Protein AF-A0A919SZE1-F1 (afdb_monomer_lite)

Foldseek 3Di:
DDDQPLPLPLCLLCLPPPPVSNVVSLVVQLVLVVQLVVLVVVQVVCCVPPNHDPVSVVSSLNSCSSHLNNLLVQLLPDPDLVSVLSSLVSLLSLLSSCLPPVVSCVVSDPDDSLVSVQSSLVCCLVSPDDPVCLVSLLVSLLSLLADDHDRPSQSSLSCCCRHPHPLVSLVPGPPLSSVLSVVSNVCVPDDGDPCSSVVVVVVD

Sequence (204 aa):
MRALPDDQPWVFDLVSPDQARRAAALARHDALLAEAMRSRQRANDIWARQGWNRAAQNTVRRRLDLTLDGLISAFCRAEDPAVRAHYAPYAVLYLRWEERFLPELRKSWICSPWTTKEVVLRDFTRGGVPAEQEPDLAELIMAALRRPYRCKDWLYAGLLRHVAPPPERIAELDEERAGFVRHVLDHPELTITRFTYPRWLAGR

Radius of gyration: 18.95 Å; chains: 1; bounding box: 42×36×55 Å

Secondary structure (DSSP, 8-state):
-PPPPS--GGGGGGG-SSHHHHHHHHHHHHHHHHHHHHHHHHHHHHHHHH---HHHHHHHHHHHTTSHHHHHHHHHH--SHHHHHHHHHHHHHHHHHHHH-HHHHHHS-SS-HHHHHHHHHHHHHHH---GGGHHHHHHHHHHHHHSSP-TTGGGHHHHTTTSPPPHHHHTTS-HHHHHHHHHHHH-TT----TTHHHHHHHT-

Organism: NCBI:txid47988

Structure (mmCIF, N/CA/C/O backbone):
data_AF-A0A919SZE1-F1
#
_entry.id   AF-A0A919SZE1-F1
#
loop_
_atom_site.group_PDB
_atom_site.id
_atom_site.type_symbol
_atom_site.label_atom_id
_atom_site.label_alt_id
_atom_site.label_comp_id
_atom_site.label_asym_id
_atom_site.label_entity_id
_atom_site.label_seq_id
_atom_site.pdbx_PDB_ins_code
_atom_site.Cartn_x
_atom_site.Cartn_y
_atom_site.Cartn_z
_atom_site.occupancy
_atom_site.B_iso_or_equiv
_atom_site.auth_seq_id
_atom_site.auth_comp_id
_atom_site.auth_asym_id
_atom_site.auth_atom_id
_atom_site.pdbx_PDB_model_num
ATOM 1 N N . MET A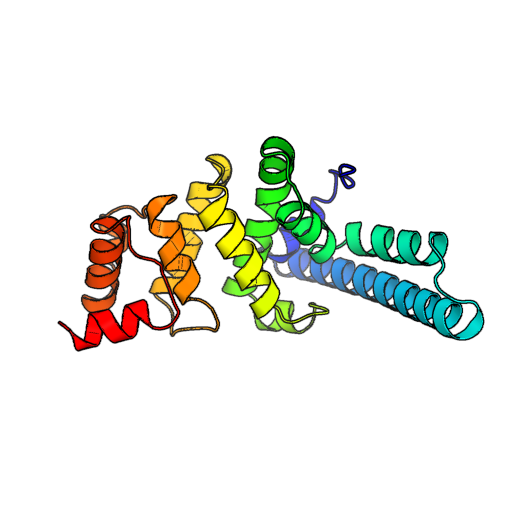 1 1 ? -5.087 -3.696 -19.755 1.00 48.81 1 MET A N 1
ATOM 2 C CA . MET A 1 1 ? -3.784 -3.699 -19.047 1.00 48.81 1 MET A CA 1
ATOM 3 C C . MET A 1 1 ? -3.206 -5.108 -19.144 1.00 48.81 1 MET A C 1
ATOM 5 O O . MET A 1 1 ? -3.985 -6.043 -19.044 1.00 48.81 1 MET A O 1
ATOM 9 N N . ARG A 1 2 ? -1.908 -5.291 -19.427 1.00 51.12 2 ARG A N 1
ATOM 10 C CA . ARG A 1 2 ? -1.299 -6.637 -19.446 1.00 51.12 2 ARG A CA 1
ATOM 11 C C . ARG A 1 2 ? -1.090 -7.083 -17.996 1.00 51.12 2 ARG A C 1
ATOM 13 O O . ARG A 1 2 ? -0.565 -6.279 -17.231 1.00 51.12 2 ARG A O 1
ATOM 20 N N . ALA A 1 3 ? -1.476 -8.308 -17.640 1.00 57.81 3 ALA A N 1
ATOM 21 C CA . ALA A 1 3 ? -1.081 -8.898 -16.364 1.00 57.81 3 ALA A CA 1
ATOM 22 C C . ALA A 1 3 ? 0.458 -8.923 -16.292 1.00 57.81 3 ALA A C 1
ATOM 24 O O . ALA A 1 3 ? 1.132 -9.416 -17.204 1.00 57.81 3 ALA A O 1
ATOM 25 N N . LEU A 1 4 ? 1.003 -8.265 -15.274 1.00 64.25 4 LEU A N 1
ATOM 26 C CA . LEU A 1 4 ? 2.407 -8.335 -14.890 1.00 64.25 4 LEU A CA 1
ATOM 27 C C . LEU A 1 4 ? 2.757 -9.776 -14.474 1.00 64.25 4 LEU A C 1
ATOM 29 O O . LEU A 1 4 ? 1.848 -10.562 -14.239 1.00 64.25 4 LEU A O 1
ATOM 33 N N . PRO A 1 5 ? 4.044 -10.157 -14.421 1.00 59.09 5 PRO A N 1
ATOM 34 C CA . PRO A 1 5 ? 4.429 -11.496 -13.983 1.00 59.09 5 PRO A CA 1
ATOM 35 C C . PRO A 1 5 ? 3.876 -11.776 -12.576 1.00 59.09 5 PRO A C 1
ATOM 37 O O . PRO A 1 5 ? 4.234 -11.076 -11.625 1.00 59.09 5 PRO A O 1
ATOM 40 N N . ASP A 1 6 ? 2.997 -12.776 -12.476 1.00 55.00 6 ASP A N 1
ATOM 41 C CA . ASP A 1 6 ? 2.244 -13.164 -11.270 1.00 55.00 6 ASP A CA 1
ATOM 42 C C . ASP A 1 6 ? 3.065 -14.009 -10.277 1.00 55.00 6 ASP A C 1
ATOM 44 O O . ASP A 1 6 ? 2.528 -14.674 -9.397 1.00 55.00 6 ASP A O 1
ATOM 48 N N . ASP A 1 7 ? 4.390 -13.980 -10.384 1.00 65.62 7 ASP A N 1
ATOM 49 C CA . ASP A 1 7 ? 5.312 -14.838 -9.644 1.00 65.62 7 AS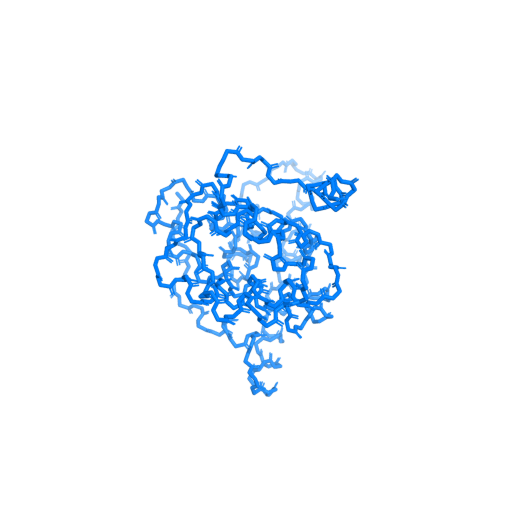P A CA 1
ATOM 50 C C . ASP A 1 7 ? 6.424 -14.033 -8.959 1.00 65.62 7 ASP A C 1
ATOM 52 O O . ASP A 1 7 ? 7.605 -14.386 -8.973 1.00 65.62 7 ASP A O 1
ATOM 56 N N . GLN A 1 8 ? 6.043 -12.947 -8.282 1.00 80.94 8 GLN A N 1
ATOM 57 C CA . GLN A 1 8 ? 6.965 -12.149 -7.469 1.00 80.94 8 GLN A CA 1
ATOM 58 C C . GLN A 1 8 ? 6.736 -12.333 -5.953 1.00 80.94 8 GLN A C 1
ATOM 60 O O . GLN A 1 8 ? 6.581 -11.340 -5.239 1.00 80.94 8 GLN A O 1
ATOM 65 N N . PRO A 1 9 ? 6.737 -13.575 -5.410 1.00 87.88 9 PRO A N 1
ATOM 66 C CA . PRO A 1 9 ? 6.454 -13.817 -3.993 1.00 87.88 9 PRO A CA 1
ATOM 67 C C . PRO A 1 9 ? 7.500 -13.173 -3.076 1.00 87.88 9 PRO A C 1
ATOM 69 O O . PRO A 1 9 ? 7.192 -12.798 -1.951 1.00 87.88 9 PRO A O 1
ATOM 72 N N . TRP A 1 10 ? 8.720 -12.967 -3.584 1.00 93.25 10 TRP A N 1
ATOM 73 C CA . TRP A 1 10 ? 9.802 -12.295 -2.867 1.00 93.25 10 TRP A CA 1
ATOM 74 C C . TRP A 1 10 ? 9.423 -10.883 -2.395 1.00 93.25 10 TRP A C 1
ATOM 76 O O . TRP A 1 10 ? 9.983 -10.406 -1.415 1.00 93.25 10 TRP A O 1
ATOM 86 N N . VAL A 1 11 ? 8.490 -10.197 -3.070 1.00 95.06 11 VAL A N 1
ATOM 87 C CA . VAL A 1 11 ? 8.102 -8.823 -2.711 1.00 95.06 11 VAL A CA 1
ATOM 88 C C . VAL A 1 11 ? 7.430 -8.809 -1.338 1.00 95.06 11 VAL A C 1
ATOM 90 O O . VAL A 1 11 ? 7.653 -7.886 -0.562 1.00 95.06 11 VAL A O 1
ATOM 93 N N . PHE A 1 12 ? 6.678 -9.857 -0.984 1.00 95.31 12 PHE A N 1
ATOM 94 C CA . PHE A 1 12 ? 6.035 -9.967 0.329 1.00 95.31 12 PHE A CA 1
ATOM 95 C C . PHE A 1 12 ? 7.042 -10.071 1.481 1.00 95.31 12 PHE A C 1
ATOM 97 O O . PHE A 1 12 ? 6.730 -9.678 2.605 1.00 95.31 12 PHE A O 1
ATOM 104 N N . ASP A 1 13 ? 8.279 -10.489 1.204 1.00 97.38 13 ASP A N 1
ATOM 105 C CA . ASP A 1 13 ? 9.334 -10.534 2.214 1.00 97.38 13 ASP A CA 1
ATOM 106 C C . ASP A 1 13 ? 9.820 -9.132 2.625 1.00 97.38 13 ASP A C 1
ATOM 108 O O . ASP A 1 13 ? 10.447 -9.002 3.674 1.00 97.38 13 ASP A O 1
ATOM 112 N N . LEU A 1 14 ? 9.458 -8.061 1.898 1.00 97.06 14 LEU A N 1
ATOM 113 C CA . LEU A 1 14 ? 9.743 -6.666 2.287 1.00 97.06 14 LEU A CA 1
ATOM 114 C C . LEU A 1 14 ? 9.138 -6.277 3.645 1.00 97.06 14 LEU A C 1
ATOM 116 O O . LEU A 1 14 ? 9.622 -5.351 4.291 1.00 97.06 14 LEU A O 1
ATOM 120 N N . VAL A 1 15 ? 8.101 -6.985 4.097 1.00 97.44 15 VAL A N 1
ATOM 121 C CA . VAL A 1 15 ? 7.489 -6.783 5.423 1.00 97.44 15 VAL A CA 1
ATOM 122 C C . VAL A 1 15 ? 7.678 -7.979 6.352 1.00 97.44 15 VAL A C 1
ATOM 124 O O . VAL A 1 15 ? 7.029 -8.055 7.399 1.00 97.44 15 VAL A O 1
ATOM 127 N N . SER A 1 16 ? 8.564 -8.910 5.984 1.00 97.00 16 SER A N 1
ATOM 128 C CA . SER A 1 16 ? 8.876 -10.084 6.793 1.00 97.00 16 SER A CA 1
ATOM 129 C C . SER A 1 16 ? 9.397 -9.665 8.177 1.00 97.00 16 SER A C 1
ATOM 131 O O . SER A 1 16 ? 10.249 -8.770 8.263 1.00 97.00 16 SER A O 1
ATOM 133 N N . PRO A 1 17 ? 8.940 -10.312 9.268 1.00 95.19 17 PRO A N 1
ATOM 134 C CA . PRO A 1 17 ? 9.518 -10.106 10.593 1.00 95.19 17 PRO A CA 1
ATOM 135 C C . PRO A 1 17 ? 10.951 -10.654 10.674 1.00 95.19 17 PRO A C 1
ATOM 137 O O . PRO A 1 17 ? 11.780 -10.089 11.384 1.00 95.19 17 PRO A O 1
ATOM 140 N N . ASP A 1 18 ? 11.266 -11.696 9.897 1.00 97.62 18 ASP A N 1
ATOM 141 C CA . ASP A 1 18 ? 12.627 -12.207 9.736 1.00 97.62 18 ASP A CA 1
ATOM 142 C C . ASP A 1 18 ? 13.486 -11.167 9.003 1.00 97.62 18 ASP A C 1
ATOM 144 O O . ASP A 1 18 ? 13.265 -10.862 7.824 1.00 97.62 18 ASP A O 1
ATOM 148 N N . GLN A 1 19 ? 14.474 -10.636 9.728 1.00 97.19 19 GLN A N 1
ATOM 149 C CA . GLN A 1 19 ? 15.394 -9.610 9.253 1.00 97.19 19 GLN A CA 1
ATOM 150 C C . GLN A 1 19 ? 16.232 -10.073 8.057 1.00 97.19 19 GLN A C 1
ATOM 152 O O . GLN A 1 19 ? 16.492 -9.261 7.172 1.00 97.19 19 GLN A O 1
ATOM 157 N N . ALA A 1 20 ? 16.644 -11.342 7.997 1.00 97.88 20 ALA A N 1
ATOM 158 C CA . ALA A 1 20 ? 17.466 -11.849 6.901 1.00 97.88 20 ALA A CA 1
ATOM 159 C C . ALA A 1 20 ? 16.655 -11.924 5.602 1.00 97.88 20 ALA A C 1
ATOM 161 O O . ALA A 1 20 ? 17.102 -11.437 4.561 1.00 97.88 20 ALA A O 1
ATOM 162 N N . ARG A 1 21 ? 15.423 -12.447 5.677 1.00 97.94 21 ARG A N 1
ATOM 163 C CA . ARG A 1 21 ? 14.488 -12.455 4.538 1.00 97.94 21 ARG A CA 1
ATOM 164 C C . ARG A 1 21 ? 14.157 -11.043 4.068 1.00 97.94 21 ARG A C 1
ATOM 166 O O . ARG A 1 21 ? 14.256 -10.760 2.875 1.00 97.94 21 ARG A O 1
ATOM 173 N N . ARG A 1 22 ? 13.849 -10.137 5.004 1.00 97.88 22 ARG A N 1
ATOM 174 C CA . ARG A 1 22 ? 13.555 -8.734 4.680 1.00 97.88 22 ARG A CA 1
ATOM 175 C C . ARG A 1 22 ? 14.742 -8.033 4.028 1.00 97.88 22 ARG A C 1
ATOM 177 O O . ARG A 1 22 ? 14.568 -7.372 3.009 1.00 97.88 22 ARG A O 1
ATOM 184 N N . ALA A 1 23 ? 15.953 -8.218 4.553 1.00 97.56 23 ALA A N 1
ATOM 185 C CA . ALA A 1 23 ? 17.164 -7.638 3.976 1.00 97.56 23 ALA A CA 1
ATOM 186 C C . ALA A 1 23 ? 17.435 -8.154 2.552 1.00 97.56 23 ALA A C 1
ATOM 188 O O . ALA A 1 23 ? 17.788 -7.367 1.674 1.00 97.56 23 ALA A O 1
ATOM 189 N N . ALA A 1 24 ? 17.226 -9.450 2.295 1.00 97.94 24 ALA A N 1
ATOM 190 C CA . ALA A 1 24 ? 17.369 -10.027 0.959 1.00 97.94 24 ALA A CA 1
ATOM 191 C C . ALA A 1 24 ? 16.329 -9.466 -0.029 1.00 97.94 24 ALA A C 1
ATOM 193 O O . ALA A 1 24 ? 16.676 -9.103 -1.157 1.00 97.94 24 ALA A O 1
ATOM 194 N N . ALA A 1 25 ? 15.070 -9.340 0.401 1.00 97.56 25 ALA A N 1
ATOM 195 C CA . ALA A 1 25 ? 14.006 -8.736 -0.398 1.00 97.56 25 ALA A CA 1
ATOM 196 C C . ALA A 1 25 ? 14.287 -7.258 -0.700 1.00 97.56 25 ALA A C 1
ATOM 198 O O . ALA A 1 25 ? 14.149 -6.826 -1.844 1.00 97.56 25 ALA A O 1
ATOM 199 N N . LEU A 1 26 ? 14.755 -6.502 0.296 1.00 97.50 26 LEU A N 1
ATOM 200 C CA . LEU A 1 26 ? 15.135 -5.100 0.148 1.00 97.50 26 LEU A CA 1
ATOM 201 C C . LEU A 1 26 ? 16.289 -4.931 -0.847 1.00 97.50 26 LEU A C 1
ATOM 203 O O . LEU A 1 26 ? 16.189 -4.131 -1.774 1.00 97.50 26 LEU A O 1
ATOM 207 N N . ALA A 1 27 ? 17.348 -5.735 -0.717 1.00 97.75 27 ALA A N 1
ATOM 208 C CA . ALA A 1 27 ? 18.482 -5.707 -1.639 1.00 97.75 27 ALA A CA 1
ATOM 209 C C . ALA A 1 27 ? 18.057 -6.028 -3.082 1.00 97.75 27 ALA A C 1
ATOM 211 O O . ALA A 1 27 ? 18.498 -5.372 -4.029 1.00 97.75 27 ALA A O 1
ATOM 212 N N . ARG A 1 28 ? 17.158 -7.006 -3.259 1.00 97.25 28 ARG A N 1
ATOM 213 C CA . ARG A 1 28 ? 16.581 -7.333 -4.567 1.00 97.25 28 ARG A CA 1
ATOM 214 C C . ARG A 1 28 ? 15.750 -6.177 -5.123 1.00 97.25 28 ARG A C 1
ATOM 216 O O . ARG A 1 28 ? 15.909 -5.838 -6.295 1.00 97.25 28 ARG A O 1
ATOM 223 N N . HIS A 1 29 ? 14.903 -5.561 -4.301 1.00 96.19 29 HIS A N 1
ATOM 224 C CA . HIS A 1 29 ? 14.104 -4.404 -4.695 1.00 96.19 29 HIS A CA 1
ATOM 225 C C . HIS A 1 29 ? 14.992 -3.241 -5.149 1.00 96.19 29 HIS A C 1
ATOM 227 O O . HIS A 1 29 ? 14.817 -2.739 -6.259 1.00 96.19 29 HIS A O 1
ATOM 233 N N . ASP A 1 30 ? 16.000 -2.878 -4.356 1.00 96.44 30 ASP A N 1
ATOM 234 C CA . ASP A 1 30 ? 16.938 -1.797 -4.670 1.00 96.44 30 ASP A CA 1
ATOM 235 C C . ASP A 1 30 ? 17.704 -2.062 -5.975 1.00 96.44 30 ASP A C 1
ATOM 237 O O . ASP A 1 30 ? 17.858 -1.161 -6.805 1.00 96.44 30 ASP A O 1
ATOM 241 N N . ALA A 1 31 ? 18.130 -3.307 -6.214 1.00 96.81 31 ALA A N 1
ATOM 242 C CA . ALA A 1 31 ? 18.790 -3.690 -7.460 1.00 96.81 31 ALA A CA 1
ATOM 243 C C . ALA A 1 31 ? 17.873 -3.519 -8.686 1.00 96.81 31 ALA A C 1
ATOM 245 O O . ALA A 1 31 ? 18.311 -3.018 -9.730 1.00 96.81 31 ALA A O 1
ATOM 246 N N . LEU A 1 32 ? 16.595 -3.891 -8.564 1.00 95.75 32 LEU A N 1
ATOM 247 C CA . LEU A 1 32 ? 15.602 -3.741 -9.632 1.00 95.75 32 LEU A CA 1
ATOM 248 C C . LEU A 1 32 ? 15.256 -2.268 -9.881 1.00 95.75 32 LEU A C 1
ATOM 250 O O . LEU A 1 32 ? 15.192 -1.844 -11.038 1.00 95.75 32 LEU A O 1
ATOM 254 N N . LEU A 1 33 ? 15.122 -1.460 -8.824 1.00 94.75 33 LEU A N 1
ATOM 255 C CA . LEU A 1 33 ? 14.941 -0.013 -8.955 1.00 94.75 33 LEU A CA 1
ATOM 256 C C . LEU A 1 33 ? 16.141 0.642 -9.641 1.00 94.75 33 LEU A C 1
ATOM 258 O O . LEU A 1 33 ? 15.955 1.462 -10.541 1.00 94.75 33 LEU A O 1
ATOM 262 N N . ALA A 1 34 ? 17.367 0.260 -9.277 1.00 95.56 34 ALA A N 1
ATOM 263 C CA . ALA A 1 34 ? 18.574 0.783 -9.909 1.00 95.56 34 ALA A CA 1
ATOM 264 C C . ALA A 1 34 ? 18.605 0.472 -11.416 1.00 95.56 34 ALA A C 1
ATOM 266 O O . ALA A 1 34 ? 18.949 1.336 -12.225 1.00 95.56 34 ALA A O 1
ATOM 267 N N . GLU A 1 35 ? 18.192 -0.732 -11.822 1.00 96.44 35 GLU A N 1
ATOM 268 C CA . GLU A 1 35 ? 18.076 -1.099 -13.238 1.00 96.44 35 GLU A CA 1
ATOM 269 C C . GLU A 1 35 ? 16.968 -0.319 -13.963 1.00 96.44 35 GLU A C 1
ATOM 271 O O . GLU A 1 35 ? 17.159 0.135 -15.100 1.00 96.44 35 GLU A O 1
ATOM 276 N N . ALA A 1 36 ? 15.828 -0.098 -13.304 1.00 95.00 36 ALA A N 1
ATOM 277 C CA . ALA A 1 36 ? 14.759 0.740 -13.835 1.00 95.00 36 ALA A CA 1
ATOM 278 C C . ALA A 1 36 ? 15.213 2.199 -14.013 1.00 95.00 36 ALA A C 1
ATOM 280 O O . ALA A 1 36 ? 14.899 2.818 -15.033 1.00 95.00 36 ALA A O 1
ATOM 281 N N . MET A 1 37 ? 15.998 2.738 -13.075 1.00 95.00 37 MET A N 1
ATOM 282 C CA . MET A 1 37 ? 16.547 4.096 -13.157 1.00 95.00 37 MET A CA 1
ATOM 283 C C . MET A 1 37 ? 17.596 4.235 -14.255 1.00 95.00 37 MET A C 1
ATOM 285 O O . MET A 1 37 ? 17.527 5.188 -15.029 1.00 95.00 37 MET A O 1
ATOM 289 N N . ARG A 1 38 ? 18.491 3.254 -14.423 1.00 97.06 38 ARG A N 1
ATOM 290 C CA . ARG A 1 38 ? 19.411 3.220 -15.574 1.00 97.06 38 ARG A CA 1
ATOM 291 C C . ARG A 1 38 ? 18.658 3.184 -16.901 1.00 97.06 38 ARG A C 1
ATOM 293 O O . ARG A 1 38 ? 19.003 3.913 -17.830 1.00 97.06 38 ARG A O 1
ATOM 300 N N . SER A 1 39 ? 17.611 2.366 -16.989 1.00 96.56 39 SER A N 1
ATOM 301 C CA . SER A 1 39 ? 16.764 2.296 -18.184 1.00 96.56 39 SER A CA 1
ATOM 302 C C . SER A 1 39 ? 16.065 3.630 -18.455 1.00 96.56 39 SER A C 1
ATOM 304 O O . SER A 1 39 ? 15.978 4.054 -19.607 1.00 96.56 39 SER A O 1
ATOM 306 N N . ARG A 1 40 ? 15.601 4.316 -17.402 1.00 95.88 40 ARG A N 1
ATOM 307 C CA . ARG A 1 40 ? 14.952 5.629 -17.506 1.00 95.88 40 ARG A CA 1
ATOM 308 C C . ARG A 1 40 ? 15.918 6.705 -17.976 1.00 95.88 40 ARG A C 1
ATOM 310 O O . ARG A 1 40 ? 15.559 7.463 -18.869 1.00 95.88 40 ARG A O 1
ATOM 317 N N . GLN A 1 41 ? 17.139 6.723 -17.446 1.00 97.00 41 GLN A N 1
ATOM 318 C CA . GLN A 1 41 ? 18.174 7.647 -17.904 1.00 97.00 41 GLN A CA 1
ATOM 319 C C . GLN A 1 41 ? 18.447 7.467 -19.400 1.00 97.00 41 GLN A C 1
ATOM 321 O O . GLN A 1 41 ? 18.361 8.428 -20.156 1.00 97.00 41 GLN A O 1
ATOM 326 N N . ARG A 1 42 ? 18.650 6.224 -19.857 1.00 96.38 42 ARG A N 1
ATOM 327 C CA . ARG A 1 42 ? 18.852 5.930 -21.287 1.00 96.38 42 ARG A CA 1
ATOM 328 C C . ARG A 1 42 ? 17.670 6.378 -22.149 1.00 96.38 42 ARG A C 1
ATOM 330 O O . ARG A 1 42 ? 17.869 6.919 -23.231 1.00 96.38 42 ARG A O 1
ATOM 337 N N . ALA A 1 43 ? 16.441 6.154 -21.685 1.00 96.50 43 ALA A N 1
ATOM 338 C CA . ALA A 1 43 ? 15.249 6.595 -22.402 1.00 96.50 43 ALA A CA 1
ATOM 339 C C . ALA A 1 43 ? 15.169 8.127 -22.507 1.00 96.50 43 ALA A C 1
ATOM 341 O O . ALA A 1 43 ? 14.786 8.637 -23.559 1.00 96.50 43 ALA A O 1
ATOM 342 N N . ASN A 1 44 ? 15.566 8.849 -21.456 1.00 97.00 44 ASN A N 1
ATOM 343 C CA . ASN A 1 44 ? 15.649 10.308 -21.465 1.00 97.00 44 ASN A CA 1
ATOM 344 C C . ASN A 1 44 ? 16.746 10.810 -22.414 1.00 97.00 44 ASN A C 1
ATOM 346 O O . ASN A 1 44 ? 16.503 11.753 -23.160 1.00 97.00 44 ASN A O 1
ATOM 350 N N . ASP A 1 45 ? 17.909 10.156 -22.449 1.00 97.44 45 ASP A N 1
ATOM 351 C CA . ASP A 1 45 ? 18.999 10.516 -23.365 1.00 97.44 45 ASP A CA 1
ATOM 352 C C . ASP A 1 45 ? 18.582 10.340 -24.836 1.00 97.44 45 ASP A C 1
ATOM 354 O O . ASP A 1 45 ? 18.869 11.192 -25.678 1.00 97.44 45 ASP A O 1
ATOM 358 N N . ILE A 1 46 ? 17.869 9.250 -25.150 1.00 96.69 46 ILE A N 1
ATOM 359 C CA . ILE A 1 46 ? 17.284 9.027 -26.482 1.00 96.69 46 ILE A CA 1
ATOM 360 C C . ILE A 1 46 ? 16.259 10.117 -26.785 1.00 96.69 46 ILE A C 1
ATOM 362 O O . ILE A 1 46 ? 16.304 10.708 -27.862 1.00 96.69 46 ILE A O 1
ATOM 366 N N . TRP A 1 47 ? 15.373 10.414 -25.830 1.00 96.19 47 TRP A N 1
ATOM 367 C CA . TRP A 1 47 ? 14.351 11.439 -26.007 1.00 96.19 47 TRP A CA 1
ATOM 368 C C . TRP A 1 47 ? 14.959 12.809 -26.315 1.00 96.19 47 TRP A C 1
ATOM 370 O O . TRP A 1 47 ? 14.549 13.452 -27.280 1.00 96.19 47 TRP A O 1
ATOM 380 N N . ALA A 1 48 ? 15.983 13.218 -25.569 1.00 96.44 48 ALA A N 1
ATOM 381 C CA . ALA A 1 48 ? 16.658 14.496 -25.765 1.00 96.44 48 ALA A CA 1
ATOM 382 C C . ALA A 1 48 ? 17.325 14.627 -27.147 1.00 96.44 48 ALA A C 1
ATOM 384 O O . ALA A 1 48 ? 17.415 15.730 -27.676 1.00 96.44 48 ALA A O 1
ATOM 385 N N . ARG A 1 49 ? 17.795 13.520 -27.737 1.00 96.44 49 ARG A N 1
ATOM 386 C CA . ARG A 1 49 ? 18.534 13.530 -29.014 1.00 96.44 49 ARG A CA 1
ATOM 387 C C . ARG A 1 49 ? 17.660 13.281 -30.238 1.00 96.44 49 ARG A C 1
ATOM 389 O O . ARG A 1 49 ? 17.947 13.807 -31.305 1.00 96.44 49 ARG A O 1
ATOM 396 N N . GLN A 1 50 ? 16.663 12.413 -30.108 1.00 95.31 50 GLN A N 1
ATOM 397 C CA . GLN A 1 50 ? 15.937 11.821 -31.239 1.00 95.31 50 GLN A CA 1
ATOM 398 C C . GLN A 1 50 ? 14.416 11.956 -31.104 1.00 95.31 50 GLN A C 1
ATOM 400 O O . GLN A 1 50 ? 13.677 11.477 -31.960 1.00 95.31 50 GLN A O 1
ATOM 405 N N . GLY A 1 51 ? 13.929 12.591 -30.036 1.00 94.44 51 GLY A N 1
ATOM 406 C CA . GLY A 1 51 ? 12.507 12.625 -29.733 1.00 94.44 51 GLY A CA 1
ATOM 407 C C . GLY A 1 51 ? 12.017 11.342 -29.054 1.00 94.44 51 GLY A C 1
ATOM 408 O O . GLY A 1 51 ? 12.765 10.405 -28.771 1.00 94.44 51 GLY A O 1
ATOM 409 N N . TRP A 1 52 ? 10.732 11.332 -28.709 1.00 94.75 52 TRP A N 1
ATOM 410 C CA . TRP A 1 52 ? 10.137 10.265 -27.909 1.00 94.75 52 TRP A CA 1
ATOM 411 C C . TRP A 1 52 ? 10.253 8.896 -28.598 1.00 94.75 52 TRP A C 1
ATOM 413 O O . TRP A 1 52 ? 9.884 8.738 -29.760 1.00 94.75 52 TRP A O 1
ATOM 423 N N . ASN A 1 53 ? 10.710 7.881 -27.856 1.00 96.19 53 ASN A N 1
ATOM 424 C CA . ASN A 1 53 ? 10.895 6.527 -28.374 1.00 96.19 53 ASN A CA 1
ATOM 425 C C . ASN A 1 53 ? 10.092 5.490 -27.574 1.00 96.19 53 ASN A C 1
ATOM 427 O O . ASN A 1 53 ? 10.372 5.224 -26.402 1.00 96.19 53 ASN A O 1
ATOM 431 N N . ARG A 1 54 ? 9.125 4.844 -28.236 1.00 95.19 54 ARG A N 1
ATOM 432 C CA . ARG A 1 54 ? 8.240 3.842 -27.620 1.00 95.19 54 ARG A CA 1
ATOM 433 C C . ARG A 1 54 ? 8.994 2.645 -27.042 1.00 95.19 54 ARG A C 1
ATOM 435 O O . ARG A 1 54 ? 8.656 2.185 -25.955 1.00 95.19 54 ARG A O 1
ATOM 442 N N . ALA A 1 55 ? 9.990 2.119 -27.755 1.00 95.75 55 ALA A N 1
ATOM 443 C CA . ALA A 1 55 ? 10.729 0.936 -27.317 1.00 95.75 55 ALA A CA 1
ATOM 444 C C . ALA A 1 55 ? 11.529 1.223 -26.038 1.00 95.75 55 ALA A C 1
ATOM 446 O O . ALA A 1 55 ? 11.487 0.430 -25.098 1.00 95.75 55 ALA A O 1
ATOM 447 N N . ALA A 1 56 ? 12.168 2.393 -25.957 1.00 95.06 56 ALA A N 1
ATOM 448 C CA . ALA A 1 56 ? 12.867 2.835 -24.757 1.00 95.06 56 ALA A CA 1
ATOM 449 C C . ALA A 1 56 ? 11.910 2.971 -23.559 1.00 95.06 56 ALA A C 1
ATOM 451 O O . ALA A 1 56 ? 12.188 2.435 -22.487 1.00 95.06 56 ALA A O 1
ATOM 452 N N . GLN A 1 57 ? 10.742 3.595 -23.750 1.00 94.06 57 GLN A N 1
ATOM 453 C CA . GLN A 1 57 ? 9.727 3.722 -22.694 1.00 94.06 57 GLN A CA 1
ATOM 454 C C . GLN A 1 57 ? 9.160 2.366 -22.249 1.00 94.06 57 GLN A C 1
ATOM 456 O O . GLN A 1 57 ? 8.959 2.135 -21.055 1.00 94.06 57 GLN A O 1
ATOM 461 N N . ASN A 1 58 ? 8.961 1.435 -23.184 1.00 94.19 58 ASN A N 1
ATOM 462 C CA . ASN A 1 58 ? 8.536 0.073 -22.869 1.00 94.19 58 ASN A CA 1
ATOM 463 C C . ASN A 1 58 ? 9.582 -0.673 -22.032 1.00 94.19 58 ASN A C 1
ATOM 465 O O . ASN A 1 58 ? 9.209 -1.409 -21.121 1.00 94.19 58 ASN A O 1
ATOM 469 N N . THR A 1 59 ? 10.875 -0.473 -22.294 1.00 95.25 59 THR A N 1
ATOM 470 C CA . THR A 1 59 ? 11.949 -1.047 -21.470 1.00 95.25 59 THR A CA 1
ATOM 471 C C . THR A 1 59 ? 11.905 -0.500 -20.047 1.00 95.25 59 THR A C 1
ATOM 473 O O . THR A 1 59 ? 11.949 -1.283 -19.101 1.00 95.25 59 THR A O 1
ATOM 476 N N . VAL A 1 60 ? 11.738 0.817 -19.876 1.00 94.06 60 VAL A N 1
ATOM 477 C CA . VAL A 1 60 ? 11.568 1.430 -18.545 1.00 94.06 60 VAL A CA 1
ATOM 478 C C . VAL A 1 60 ? 10.384 0.810 -17.814 1.00 94.06 60 VAL A C 1
ATOM 480 O O . VAL A 1 60 ? 10.527 0.397 -16.665 1.00 94.06 60 VAL A O 1
ATOM 483 N N . ARG A 1 61 ? 9.230 0.708 -18.485 1.00 91.62 61 ARG A N 1
ATOM 484 C CA . ARG A 1 61 ? 8.018 0.118 -17.908 1.00 91.62 61 ARG A CA 1
ATOM 485 C C . ARG A 1 61 ? 8.261 -1.319 -17.456 1.00 91.62 61 ARG A C 1
ATOM 487 O O . ARG A 1 61 ? 8.064 -1.603 -16.286 1.00 91.62 61 ARG A O 1
ATOM 494 N N . ARG A 1 62 ? 8.811 -2.173 -18.324 1.00 92.19 62 ARG A N 1
ATOM 495 C CA . ARG A 1 62 ? 9.112 -3.577 -17.992 1.00 92.19 62 ARG A CA 1
ATOM 496 C C . ARG A 1 62 ? 10.039 -3.731 -16.789 1.00 92.19 62 ARG A C 1
ATOM 498 O O . ARG A 1 62 ? 9.930 -4.720 -16.082 1.00 92.19 62 ARG A O 1
ATOM 505 N N . ARG A 1 63 ? 10.973 -2.798 -16.567 1.00 94.06 63 ARG A N 1
ATOM 506 C CA . ARG A 1 63 ? 11.841 -2.831 -15.379 1.00 94.06 63 ARG A CA 1
ATOM 507 C C . ARG A 1 63 ? 11.106 -2.414 -14.110 1.00 94.06 63 ARG A C 1
ATOM 509 O O . ARG A 1 63 ? 11.335 -3.025 -13.076 1.00 94.06 63 ARG A O 1
ATOM 516 N N . LEU A 1 64 ? 10.230 -1.413 -14.191 1.00 91.62 64 LEU A N 1
ATOM 517 C CA . LEU A 1 64 ? 9.383 -1.013 -13.061 1.00 91.62 64 LEU A CA 1
ATOM 518 C C . LEU A 1 64 ? 8.365 -2.090 -12.703 1.00 91.62 64 LEU A C 1
ATOM 520 O O . LEU A 1 64 ? 8.099 -2.292 -11.532 1.00 91.62 64 LEU A O 1
ATOM 524 N N . ASP A 1 65 ? 7.835 -2.811 -13.686 1.00 92.06 65 ASP A N 1
ATOM 525 C CA . ASP A 1 65 ? 6.860 -3.888 -13.475 1.00 92.06 65 ASP A CA 1
ATOM 526 C C . ASP A 1 65 ? 7.420 -5.061 -12.633 1.00 92.06 65 ASP A C 1
ATOM 528 O O . ASP A 1 65 ? 6.666 -5.901 -12.146 1.00 92.06 65 ASP A O 1
ATOM 532 N N . LEU A 1 66 ? 8.744 -5.108 -12.437 1.00 92.06 66 LEU A N 1
ATOM 533 C CA . LEU A 1 66 ? 9.437 -6.048 -11.549 1.00 92.06 66 LEU A CA 1
ATOM 534 C C . LEU A 1 66 ? 9.632 -5.500 -10.124 1.00 92.06 66 LEU A C 1
ATOM 536 O O . LEU A 1 66 ? 10.299 -6.128 -9.311 1.00 92.06 66 LEU A O 1
ATOM 540 N N . THR A 1 67 ? 9.137 -4.304 -9.818 1.00 93.00 67 THR A N 1
ATOM 541 C CA . THR A 1 67 ? 9.249 -3.686 -8.493 1.00 93.00 67 THR A CA 1
ATOM 542 C C . THR A 1 67 ? 7.873 -3.526 -7.870 1.00 93.00 67 THR A C 1
ATOM 544 O O . THR A 1 67 ? 6.844 -3.615 -8.546 1.00 93.00 67 THR A O 1
ATOM 547 N N . LEU A 1 68 ? 7.841 -3.234 -6.567 1.00 93.75 68 LEU A N 1
ATOM 548 C CA . LEU A 1 68 ? 6.579 -2.951 -5.895 1.00 93.75 68 LEU A CA 1
ATOM 549 C C . LEU A 1 68 ? 5.895 -1.698 -6.479 1.00 93.75 68 LEU A C 1
ATOM 551 O O . LEU A 1 68 ? 4.674 -1.666 -6.574 1.00 93.75 68 LEU A O 1
ATOM 555 N N . ASP A 1 69 ? 6.659 -0.705 -6.950 1.00 91.25 69 ASP A N 1
ATOM 556 C CA . ASP A 1 69 ? 6.117 0.481 -7.638 1.00 91.25 69 ASP A CA 1
ATOM 557 C C . ASP A 1 69 ? 5.333 0.105 -8.908 1.00 91.25 69 ASP A C 1
ATOM 559 O O . ASP A 1 69 ? 4.237 0.618 -9.137 1.00 91.25 69 ASP A O 1
ATOM 563 N N . GLY A 1 70 ? 5.839 -0.838 -9.711 1.00 91.81 70 GLY A N 1
ATOM 564 C CA . GLY A 1 70 ? 5.119 -1.336 -10.884 1.00 91.81 70 GLY A CA 1
ATOM 565 C C . GLY A 1 70 ? 3.838 -2.085 -10.528 1.00 91.81 70 GLY A C 1
ATOM 566 O O . GLY A 1 70 ? 2.799 -1.839 -11.141 1.00 91.81 70 GLY A O 1
ATOM 567 N N . LEU A 1 71 ? 3.889 -2.939 -9.502 1.00 93.06 71 LEU A N 1
ATOM 568 C CA . LEU A 1 71 ? 2.739 -3.717 -9.028 1.00 93.06 71 LEU A CA 1
ATOM 569 C C . LEU A 1 71 ? 1.636 -2.813 -8.450 1.00 93.06 71 LEU A C 1
ATOM 571 O O . LEU A 1 71 ? 0.465 -2.965 -8.798 1.00 93.06 71 LEU A O 1
ATOM 575 N N . ILE A 1 72 ? 1.999 -1.798 -7.659 1.00 93.38 72 ILE A N 1
ATOM 576 C CA . ILE A 1 72 ? 1.050 -0.769 -7.205 1.00 93.38 72 ILE A CA 1
ATOM 577 C C . ILE A 1 72 ? 0.529 0.040 -8.393 1.00 93.38 72 ILE A C 1
ATOM 579 O O . ILE A 1 72 ? -0.665 0.313 -8.482 1.00 93.38 72 ILE A O 1
ATOM 583 N N . SER A 1 73 ? 1.391 0.417 -9.341 1.00 91.56 73 SER A N 1
ATOM 584 C CA . SER A 1 73 ? 0.942 1.132 -10.535 1.00 91.56 73 SER A CA 1
ATOM 585 C C . SER A 1 73 ? -0.059 0.309 -11.349 1.00 91.56 73 SER A C 1
ATOM 587 O O . SER A 1 73 ? -0.892 0.924 -12.014 1.00 91.56 73 SER A O 1
ATOM 589 N N . ALA A 1 74 ? 0.020 -1.024 -11.338 1.00 92.00 74 ALA A N 1
ATOM 590 C CA . ALA A 1 74 ? -0.974 -1.890 -11.961 1.00 92.00 74 ALA A CA 1
ATOM 591 C C . ALA A 1 74 ? -2.294 -1.866 -11.179 1.00 92.00 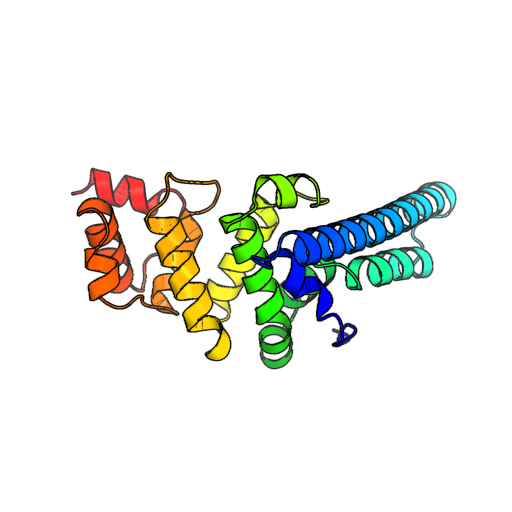74 ALA A C 1
ATOM 593 O O . ALA A 1 74 ? -3.336 -1.647 -11.791 1.00 92.00 74 ALA A O 1
ATOM 594 N N . PHE A 1 75 ? -2.256 -1.956 -9.844 1.00 93.88 75 PHE A N 1
ATOM 595 C CA . PHE A 1 75 ? -3.440 -1.771 -8.993 1.00 93.88 75 PHE A CA 1
ATOM 596 C C . PHE A 1 75 ? -4.161 -0.442 -9.281 1.00 93.88 75 PHE A C 1
ATOM 598 O O . PHE A 1 75 ? -5.343 -0.442 -9.628 1.00 93.88 75 PHE A O 1
ATOM 605 N N . CYS A 1 76 ? -3.442 0.684 -9.231 1.00 91.62 76 CYS A N 1
ATOM 606 C CA . CYS A 1 76 ? -4.041 2.017 -9.375 1.00 91.62 76 CYS A CA 1
ATOM 607 C C . CYS A 1 76 ? -4.550 2.314 -10.797 1.00 91.62 76 CYS A C 1
ATOM 609 O O . CYS A 1 76 ? -5.341 3.230 -11.010 1.00 91.62 76 CYS A O 1
ATOM 611 N N . ARG A 1 77 ? -4.059 1.587 -11.809 1.00 91.25 77 ARG A N 1
ATOM 612 C CA . ARG A 1 77 ? -4.454 1.763 -13.219 1.00 91.25 77 ARG A CA 1
ATOM 613 C C . ARG A 1 77 ? -5.426 0.699 -13.710 1.00 91.25 77 ARG A C 1
ATOM 615 O O . ARG A 1 77 ? -5.868 0.779 -14.854 1.00 91.25 77 ARG A O 1
ATOM 622 N N . ALA A 1 78 ? -5.735 -0.301 -12.890 1.00 91.31 78 ALA A N 1
ATOM 623 C CA . ALA A 1 78 ? -6.698 -1.324 -13.243 1.00 91.31 78 ALA A CA 1
ATOM 624 C C . ALA A 1 78 ? -8.094 -0.699 -13.334 1.00 91.31 78 ALA A C 1
ATOM 626 O O . ALA A 1 78 ? -8.623 -0.198 -12.342 1.00 91.31 78 ALA A O 1
ATOM 627 N N . GLU A 1 79 ? -8.689 -0.723 -14.524 1.00 89.62 79 GLU A N 1
ATOM 628 C CA . GLU A 1 79 ? -10.099 -0.367 -14.731 1.00 89.62 79 GLU A CA 1
ATOM 629 C C . GLU A 1 79 ? -11.015 -1.554 -14.407 1.00 89.62 79 GLU A C 1
ATOM 631 O O . GLU A 1 79 ? -12.055 -1.371 -13.779 1.00 89.62 79 GLU A O 1
ATOM 636 N N . ASP A 1 80 ? -10.577 -2.764 -14.766 1.00 90.62 80 ASP A N 1
ATOM 637 C CA . ASP A 1 80 ? -11.254 -4.028 -14.479 1.00 90.62 80 ASP A CA 1
ATOM 638 C C . ASP A 1 80 ? -11.164 -4.377 -12.975 1.00 90.62 80 ASP A C 1
ATOM 640 O O . ASP A 1 80 ? -10.048 -4.498 -12.447 1.00 90.62 80 ASP A O 1
ATOM 644 N N . PRO A 1 81 ? -12.304 -4.564 -12.279 1.00 89.75 81 PRO A N 1
ATOM 645 C CA . PRO A 1 81 ? -12.339 -4.975 -10.878 1.00 89.75 81 PRO A CA 1
ATOM 646 C C . PRO A 1 81 ? -11.575 -6.268 -10.580 1.00 89.75 81 PRO A C 1
ATOM 648 O O . PRO A 1 81 ? -10.917 -6.338 -9.545 1.00 89.75 81 PRO A O 1
ATOM 651 N N . ALA A 1 82 ? -11.602 -7.262 -11.473 1.00 90.69 82 ALA A N 1
ATOM 652 C CA . ALA A 1 82 ? -10.905 -8.531 -11.259 1.00 90.69 82 ALA A CA 1
ATOM 653 C C . ALA A 1 82 ? -9.383 -8.333 -11.274 1.00 90.69 82 ALA A C 1
ATOM 655 O O . ALA A 1 82 ? -8.665 -8.834 -10.410 1.00 90.69 82 ALA A O 1
ATOM 656 N N . VAL A 1 83 ? -8.889 -7.516 -12.207 1.00 91.25 83 VAL A N 1
ATOM 657 C CA . VAL A 1 83 ? -7.465 -7.164 -12.273 1.00 91.25 83 VAL A CA 1
ATOM 658 C C . VAL A 1 83 ? -7.058 -6.303 -11.076 1.00 91.25 83 VAL A C 1
ATOM 660 O O . VAL A 1 83 ? -5.961 -6.460 -10.543 1.00 91.25 83 VAL A O 1
ATOM 663 N N . ARG A 1 84 ? -7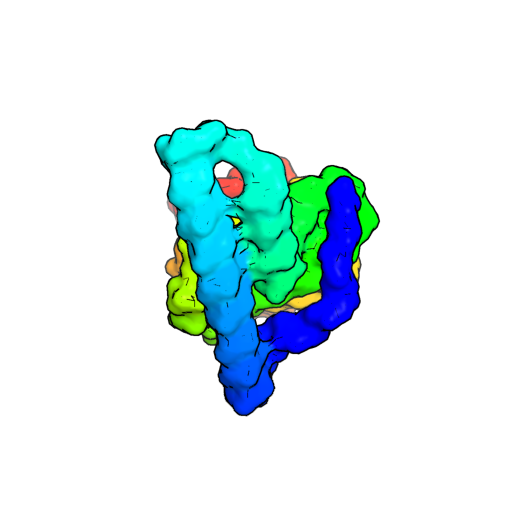.934 -5.405 -10.611 1.00 91.31 84 ARG A N 1
ATOM 664 C CA . ARG A 1 84 ? -7.675 -4.624 -9.396 1.00 91.31 84 ARG A CA 1
ATOM 665 C C . ARG A 1 84 ? -7.586 -5.525 -8.165 1.00 91.31 84 ARG A C 1
ATOM 667 O O . ARG A 1 84 ? -6.649 -5.365 -7.388 1.00 91.31 84 ARG A O 1
ATOM 674 N N . ALA A 1 85 ? -8.518 -6.465 -8.006 1.00 92.25 85 ALA A N 1
ATOM 675 C CA . ALA A 1 85 ? -8.519 -7.426 -6.905 1.00 92.25 85 ALA A CA 1
ATOM 676 C C . ALA A 1 85 ? -7.236 -8.268 -6.899 1.00 92.25 85 ALA A C 1
ATOM 678 O O . ALA A 1 85 ? -6.601 -8.410 -5.858 1.00 92.25 85 ALA A O 1
ATOM 679 N N . HIS A 1 86 ? -6.789 -8.709 -8.076 1.00 92.25 86 HIS A N 1
ATOM 680 C CA . HIS A 1 86 ? -5.530 -9.432 -8.246 1.00 92.25 86 HIS A CA 1
ATOM 681 C C . HIS A 1 86 ? -4.300 -8.659 -7.737 1.00 92.25 86 HIS A C 1
ATOM 683 O O . HIS A 1 86 ? -3.435 -9.235 -7.082 1.00 92.25 86 HIS A O 1
ATOM 689 N N . TYR A 1 87 ? -4.227 -7.342 -7.974 1.00 94.38 87 TYR A N 1
ATOM 690 C CA . TYR A 1 87 ? -3.110 -6.515 -7.490 1.00 94.38 87 TYR A CA 1
ATOM 691 C C . TYR A 1 87 ? -3.308 -5.918 -6.086 1.00 94.38 87 TYR A C 1
ATOM 693 O O . TYR A 1 87 ? -2.371 -5.329 -5.537 1.00 94.38 87 TYR A O 1
ATOM 701 N N . ALA A 1 88 ? -4.486 -6.071 -5.476 1.00 95.75 88 ALA A N 1
ATOM 702 C CA . ALA A 1 88 ? -4.785 -5.527 -4.152 1.00 95.75 88 ALA A CA 1
ATOM 703 C C . ALA A 1 88 ? -3.814 -5.991 -3.042 1.00 95.75 88 ALA A C 1
ATOM 705 O O . ALA A 1 88 ? -3.407 -5.134 -2.249 1.00 95.75 88 ALA A O 1
ATOM 706 N N . PRO A 1 89 ? -3.344 -7.258 -2.999 1.00 96.25 89 PRO A N 1
ATOM 707 C CA . PRO A 1 89 ? -2.358 -7.693 -2.007 1.00 96.25 89 PRO A CA 1
ATOM 708 C C . PRO A 1 89 ? -1.063 -6.870 -2.022 1.00 96.25 89 PRO A C 1
ATOM 710 O O . PRO A 1 89 ? -0.472 -6.621 -0.973 1.00 96.25 89 PRO A O 1
ATOM 713 N N . TYR A 1 90 ? -0.627 -6.382 -3.188 1.00 96.25 90 TYR A N 1
ATOM 714 C CA . TYR A 1 90 ? 0.572 -5.542 -3.298 1.00 96.25 90 TYR A CA 1
ATOM 715 C C . TYR A 1 90 ? 0.331 -4.116 -2.791 1.00 96.25 90 TYR A C 1
ATOM 717 O O . TYR A 1 90 ? 1.221 -3.502 -2.199 1.00 96.25 90 TYR A O 1
ATOM 725 N N . ALA A 1 91 ? -0.880 -3.590 -2.972 1.00 97.12 91 ALA A N 1
ATOM 726 C CA . ALA A 1 91 ? -1.273 -2.307 -2.402 1.00 97.12 91 ALA A CA 1
ATOM 727 C C . ALA A 1 91 ? -1.345 -2.375 -0.863 1.00 97.12 91 ALA A C 1
ATOM 729 O O . ALA A 1 91 ? -0.854 -1.474 -0.183 1.00 97.12 91 ALA A O 1
ATOM 730 N N . VAL A 1 92 ? -1.865 -3.471 -0.302 1.00 98.00 92 VAL A N 1
ATOM 731 C CA . VAL A 1 92 ? -1.844 -3.728 1.150 1.00 98.00 92 VAL A CA 1
ATOM 732 C C . VAL A 1 92 ? -0.416 -3.909 1.665 1.00 98.00 92 VAL A C 1
ATOM 734 O O . VAL A 1 92 ? -0.040 -3.320 2.680 1.00 98.00 92 VAL A O 1
ATOM 737 N N . LEU A 1 93 ? 0.412 -4.673 0.949 1.00 97.56 93 LEU A N 1
ATOM 738 C CA . LEU A 1 93 ? 1.828 -4.864 1.264 1.00 97.56 93 LEU A CA 1
ATOM 739 C C . LEU A 1 93 ? 2.580 -3.532 1.365 1.00 97.56 93 LEU A C 1
ATOM 741 O O . LEU A 1 93 ? 3.350 -3.325 2.301 1.00 97.56 93 LEU A O 1
ATOM 745 N N . TYR A 1 94 ? 2.321 -2.606 0.444 1.00 97.75 94 TYR A N 1
ATOM 746 C CA . TYR A 1 94 ? 2.878 -1.260 0.498 1.00 97.75 94 TYR A CA 1
ATOM 747 C C . TYR A 1 94 ? 2.491 -0.507 1.776 1.00 97.75 94 TYR A C 1
ATOM 749 O O . TYR A 1 94 ? 3.351 0.084 2.432 1.00 97.75 94 TYR A O 1
ATOM 757 N N . LEU A 1 95 ? 1.212 -0.546 2.160 1.00 98.38 95 LEU A N 1
ATOM 758 C CA . LEU A 1 95 ? 0.735 0.114 3.377 1.00 98.38 95 LEU A CA 1
ATOM 759 C C . LEU A 1 95 ? 1.348 -0.510 4.639 1.00 98.38 95 LEU A C 1
ATOM 761 O O . LEU A 1 95 ? 1.715 0.216 5.560 1.00 98.38 95 LEU A O 1
ATOM 765 N N . ARG A 1 96 ? 1.545 -1.833 4.660 1.00 98.12 96 ARG A N 1
ATOM 766 C CA . ARG A 1 96 ? 2.287 -2.532 5.725 1.00 98.12 96 ARG A CA 1
ATOM 767 C C . ARG A 1 96 ? 3.745 -2.106 5.791 1.00 98.12 96 ARG A C 1
ATOM 769 O O . ARG A 1 96 ? 4.279 -1.915 6.881 1.00 98.12 96 ARG A O 1
ATOM 776 N N . TRP A 1 97 ? 4.389 -1.936 4.640 1.00 97.81 97 TRP A N 1
ATOM 777 C CA . TRP A 1 97 ? 5.773 -1.485 4.596 1.00 97.81 97 TRP A CA 1
ATOM 778 C C . TRP A 1 97 ? 5.908 -0.046 5.110 1.00 97.81 97 TRP A C 1
ATOM 780 O O . TRP A 1 97 ? 6.790 0.236 5.921 1.00 97.81 97 TRP A O 1
ATOM 790 N N . GLU A 1 98 ? 4.978 0.837 4.728 1.00 97.38 98 GLU A N 1
ATOM 791 C CA . GLU A 1 98 ? 4.866 2.199 5.273 1.00 97.38 98 GLU A CA 1
ATOM 792 C C . GLU A 1 98 ? 4.648 2.201 6.785 1.00 97.38 98 GLU A C 1
ATOM 794 O O . GLU A 1 98 ? 5.249 3.003 7.498 1.00 97.38 98 GLU A O 1
ATOM 799 N N . GLU A 1 99 ? 3.783 1.323 7.282 1.00 97.38 99 GLU A N 1
ATOM 800 C CA . GLU A 1 99 ? 3.447 1.248 8.697 1.00 97.38 99 GLU A CA 1
ATOM 801 C C . GLU A 1 99 ? 4.660 0.834 9.542 1.00 97.38 99 GLU A C 1
ATOM 803 O O . GLU A 1 99 ? 5.036 1.582 10.455 1.00 97.38 99 GLU A O 1
ATOM 808 N N . ARG A 1 100 ? 5.315 -0.275 9.168 1.00 96.56 100 ARG A N 1
ATOM 809 C CA . ARG A 1 100 ? 6.351 -0.954 9.969 1.00 96.56 100 ARG A CA 1
ATOM 810 C C . ARG A 1 100 ? 7.767 -0.457 9.732 1.00 96.56 100 ARG A C 1
ATOM 812 O O . ARG A 1 100 ? 8.546 -0.358 10.675 1.00 96.56 100 ARG A O 1
ATOM 819 N N . PHE A 1 101 ? 8.116 -0.150 8.484 1.00 96.31 101 PHE A N 1
ATOM 820 C CA . PHE A 1 101 ? 9.498 0.137 8.092 1.00 96.31 101 PHE A CA 1
ATOM 821 C C . PHE A 1 101 ? 9.595 1.403 7.233 1.00 96.31 101 PHE A C 1
ATOM 823 O O . PHE A 1 101 ? 10.308 1.449 6.233 1.00 96.31 101 PHE A O 1
ATOM 830 N N . LEU A 1 102 ? 8.909 2.475 7.649 1.00 94.62 102 LEU A N 1
ATOM 831 C CA . LEU A 1 102 ? 8.906 3.761 6.942 1.00 94.62 102 LEU A CA 1
ATOM 832 C C . LEU A 1 102 ? 10.305 4.275 6.528 1.00 94.62 102 LEU A C 1
ATOM 834 O O . LEU A 1 102 ? 10.426 4.779 5.409 1.00 94.62 102 LEU A O 1
ATOM 838 N N . PRO A 1 103 ? 11.367 4.196 7.360 1.00 94.88 103 PRO A N 1
ATOM 839 C CA . PRO A 1 103 ? 12.701 4.621 6.934 1.00 94.88 103 PRO A CA 1
ATOM 840 C C . PRO A 1 103 ? 13.250 3.803 5.757 1.00 94.88 103 PRO A C 1
ATOM 842 O O . PRO A 1 103 ? 13.836 4.384 4.845 1.00 94.88 103 PRO A O 1
ATOM 845 N N . GLU A 1 104 ? 13.024 2.484 5.754 1.00 95.69 104 GLU A N 1
ATOM 846 C CA . GLU A 1 104 ? 13.409 1.594 4.651 1.00 95.69 104 GLU A CA 1
ATOM 847 C C . GLU A 1 104 ? 12.627 1.964 3.389 1.00 95.69 104 GLU A C 1
ATOM 849 O O . GLU A 1 104 ? 13.229 2.234 2.351 1.00 95.69 104 GLU A O 1
ATOM 854 N N . LEU A 1 105 ? 11.301 2.108 3.507 1.00 95.38 105 LEU A N 1
ATOM 855 C CA . LEU A 1 105 ? 10.450 2.530 2.398 1.00 95.38 105 LEU A CA 1
ATOM 856 C C . LEU A 1 105 ? 10.936 3.855 1.798 1.00 95.38 105 LEU A C 1
ATOM 858 O O . LEU A 1 105 ? 11.127 3.949 0.595 1.00 95.38 105 LEU A O 1
ATOM 862 N N . ARG A 1 106 ? 11.182 4.885 2.618 1.00 93.88 106 ARG A N 1
ATOM 863 C CA . ARG A 1 106 ? 11.628 6.204 2.132 1.00 93.88 106 ARG A CA 1
ATOM 864 C C . ARG A 1 106 ? 12.953 6.150 1.378 1.00 93.88 106 ARG A C 1
ATOM 866 O O . ARG A 1 106 ? 13.147 6.960 0.476 1.00 93.88 106 ARG A O 1
ATOM 873 N N . LYS A 1 107 ? 13.859 5.250 1.762 1.00 92.62 107 LYS A N 1
ATOM 874 C CA . LYS A 1 107 ? 15.142 5.050 1.080 1.00 92.62 107 LYS A CA 1
ATOM 875 C C . LYS A 1 107 ? 14.963 4.313 -0.249 1.00 92.62 107 LYS A C 1
ATOM 877 O O . LYS A 1 107 ? 15.643 4.635 -1.218 1.00 92.62 107 LYS A O 1
ATOM 882 N N . SER A 1 108 ? 14.032 3.367 -0.284 1.00 91.75 108 SER A N 1
ATOM 883 C CA . SER A 1 108 ? 13.799 2.455 -1.403 1.00 91.75 108 SER A CA 1
ATOM 884 C C . SER A 1 108 ? 12.557 2.817 -2.223 1.00 91.75 108 SER A C 1
ATOM 886 O O . SER A 1 108 ? 11.971 1.951 -2.868 1.00 91.75 108 SER A O 1
ATOM 888 N N . TRP A 1 109 ? 12.143 4.089 -2.230 1.00 91.94 109 TRP A N 1
ATOM 889 C CA . TRP A 1 109 ? 11.038 4.588 -3.055 1.00 91.94 109 TRP A CA 1
ATOM 890 C C . TRP A 1 109 ? 11.513 5.708 -3.978 1.00 91.94 109 TRP A C 1
ATOM 892 O O . TRP A 1 109 ? 12.215 6.624 -3.560 1.00 91.94 109 TRP A O 1
ATOM 902 N N . ILE A 1 110 ? 11.126 5.641 -5.253 1.00 83.31 110 ILE A N 1
ATOM 903 C CA . ILE A 1 110 ? 11.620 6.569 -6.288 1.00 83.31 110 ILE A CA 1
ATOM 904 C C . ILE A 1 110 ? 10.847 7.892 -6.275 1.00 83.31 110 ILE A C 1
ATOM 906 O O . ILE A 1 110 ? 11.375 8.939 -6.644 1.00 83.31 110 ILE A O 1
ATOM 910 N N . CYS A 1 111 ? 9.574 7.846 -5.891 1.00 79.69 111 CYS A N 1
ATOM 911 C CA . CYS A 1 111 ? 8.706 9.013 -5.812 1.00 79.69 111 CYS A CA 1
ATOM 912 C C . CYS A 1 111 ? 8.333 9.314 -4.355 1.00 79.69 111 CYS A C 1
ATOM 914 O O . CYS A 1 111 ? 8.885 8.738 -3.424 1.00 79.69 111 CYS A O 1
ATOM 916 N N . SER A 1 112 ? 7.397 10.236 -4.131 1.00 88.00 112 SER A N 1
ATOM 917 C CA . SER A 1 112 ? 6.872 10.483 -2.788 1.00 88.00 112 SER A CA 1
ATOM 918 C C . SER A 1 112 ? 6.066 9.267 -2.298 1.00 88.00 112 SER A C 1
ATOM 920 O O . SER A 1 112 ? 5.028 8.950 -2.898 1.00 88.00 112 SER A O 1
ATOM 922 N N . PRO A 1 113 ? 6.452 8.623 -1.177 1.00 91.38 113 PRO A N 1
ATOM 923 C CA . PRO A 1 113 ? 5.637 7.570 -0.566 1.00 91.38 113 PRO A CA 1
ATOM 924 C C . PRO A 1 113 ? 4.245 8.093 -0.175 1.00 91.38 113 PRO A C 1
ATOM 926 O O . PRO A 1 113 ? 3.231 7.403 -0.250 1.00 91.38 113 PRO A O 1
ATOM 929 N N . TRP A 1 114 ? 4.139 9.373 0.172 1.00 94.56 114 TRP A N 1
ATOM 930 C CA . TRP A 1 114 ? 2.863 9.971 0.562 1.00 94.56 114 TRP A CA 1
ATOM 931 C C . TRP A 1 114 ? 1.892 10.102 -0.603 1.00 94.56 114 TRP A C 1
ATOM 933 O O . TRP A 1 114 ? 0.697 9.894 -0.421 1.00 94.56 114 TRP A O 1
ATOM 943 N N . THR A 1 115 ? 2.402 10.397 -1.798 1.00 93.81 115 THR A N 1
ATOM 944 C CA . THR A 1 115 ? 1.582 10.424 -3.013 1.00 93.81 115 THR A CA 1
ATOM 945 C C . THR A 1 115 ? 1.074 9.024 -3.341 1.00 93.81 115 THR A C 1
ATOM 947 O O . THR A 1 115 ? -0.107 8.859 -3.625 1.00 93.81 115 THR A O 1
ATOM 950 N N . THR A 1 116 ? 1.930 8.007 -3.224 1.00 95.25 116 THR A N 1
ATOM 951 C CA . THR A 1 116 ? 1.540 6.607 -3.463 1.00 95.25 116 THR A CA 1
ATOM 952 C C . THR A 1 116 ? 0.480 6.151 -2.461 1.00 95.25 116 THR A C 1
ATOM 954 O O . THR A 1 116 ? -0.562 5.637 -2.855 1.00 95.25 116 THR A O 1
ATOM 957 N N . LYS A 1 117 ? 0.694 6.427 -1.168 1.00 97.00 117 LYS A N 1
ATOM 958 C CA . LYS A 1 117 ? -0.269 6.144 -0.096 1.00 97.00 117 LYS A CA 1
ATO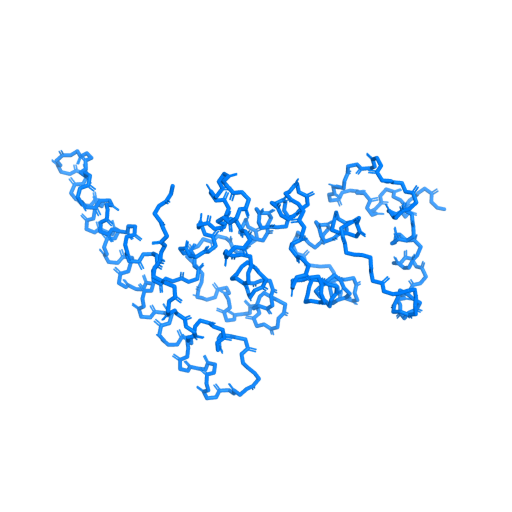M 959 C C . LYS A 1 117 ? -1.617 6.809 -0.349 1.00 97.00 117 LYS A C 1
ATOM 961 O O . LYS A 1 117 ? -2.654 6.181 -0.177 1.00 97.00 117 LYS A O 1
ATOM 966 N N . GLU A 1 118 ? -1.605 8.071 -0.772 1.00 96.75 118 GLU A N 1
ATOM 967 C CA . GLU A 1 118 ? -2.828 8.804 -1.087 1.00 96.75 118 GLU A CA 1
ATOM 968 C C . GLU A 1 118 ? -3.616 8.168 -2.232 1.00 96.75 118 GLU A C 1
ATOM 970 O O . GLU A 1 118 ? -4.831 8.025 -2.116 1.00 96.75 118 GLU A O 1
ATOM 975 N N . VAL A 1 119 ? -2.937 7.771 -3.311 1.00 95.75 119 VAL A N 1
ATOM 976 C CA . VAL A 1 119 ? -3.580 7.099 -4.448 1.00 95.75 119 VAL A CA 1
ATOM 977 C C . VAL A 1 119 ? -4.144 5.744 -4.021 1.00 95.75 119 VAL A C 1
ATOM 979 O O . VAL A 1 119 ? -5.326 5.497 -4.236 1.00 95.75 119 VAL A O 1
ATOM 982 N N . VAL A 1 120 ? -3.346 4.913 -3.341 1.00 97.38 120 VAL A N 1
ATOM 983 C CA . VAL A 1 120 ? -3.763 3.577 -2.886 1.00 97.38 120 VAL A CA 1
ATOM 984 C C . VAL A 1 120 ? -5.000 3.644 -1.988 1.00 97.38 120 VAL A C 1
ATOM 986 O O . VAL A 1 120 ? -5.984 2.952 -2.242 1.00 97.38 120 VAL A O 1
ATOM 989 N N . LEU A 1 121 ? -4.989 4.501 -0.961 1.00 97.69 121 LEU A N 1
ATOM 990 C CA . LEU A 1 121 ? -6.115 4.605 -0.028 1.00 97.69 121 LEU A CA 1
ATOM 991 C C . LEU A 1 121 ? -7.378 5.144 -0.713 1.00 97.69 121 LEU A C 1
ATOM 993 O O . LEU A 1 121 ? -8.483 4.701 -0.399 1.00 97.69 121 LEU A O 1
ATOM 997 N N . ARG A 1 122 ? -7.237 6.066 -1.675 1.00 95.69 122 ARG A N 1
ATOM 998 C CA . ARG A 1 122 ? -8.372 6.548 -2.474 1.00 95.69 122 ARG A CA 1
ATOM 999 C C . ARG A 1 122 ? -8.948 5.472 -3.380 1.00 95.69 122 ARG A C 1
ATOM 1001 O O . ARG A 1 122 ? -10.168 5.389 -3.482 1.00 95.69 122 ARG A O 1
ATOM 1008 N N . ASP A 1 123 ? -8.107 4.668 -4.022 1.00 95.31 123 ASP A N 1
ATOM 1009 C CA . ASP A 1 123 ? -8.589 3.601 -4.897 1.00 95.31 123 ASP A CA 1
ATOM 1010 C C . ASP A 1 123 ? -9.307 2.501 -4.115 1.00 95.31 123 ASP A C 1
ATOM 1012 O O . ASP A 1 123 ? -10.361 2.065 -4.568 1.00 95.31 123 ASP A O 1
ATOM 1016 N N . PHE A 1 124 ? -8.849 2.143 -2.910 1.00 96.56 124 PHE A N 1
ATOM 1017 C CA . PHE A 1 124 ? -9.634 1.284 -2.013 1.00 96.56 124 PHE A CA 1
ATOM 1018 C C . PHE A 1 124 ? -10.947 1.946 -1.572 1.00 96.56 124 PHE A C 1
ATOM 1020 O O . PHE A 1 124 ? -12.006 1.330 -1.637 1.00 96.56 124 PHE A O 1
ATOM 1027 N N . THR A 1 125 ? -10.916 3.227 -1.193 1.00 94.06 125 THR A N 1
ATOM 1028 C CA . THR A 1 125 ? -12.131 3.947 -0.764 1.00 94.06 125 THR A CA 1
ATOM 1029 C C . THR A 1 125 ? -13.176 4.036 -1.883 1.00 94.06 125 THR A C 1
ATOM 1031 O O . THR A 1 125 ? -14.373 3.981 -1.615 1.00 94.06 125 THR A O 1
ATOM 1034 N N . ARG A 1 126 ? -12.749 4.191 -3.142 1.00 91.31 126 ARG A N 1
ATOM 1035 C CA . ARG A 1 126 ? -13.639 4.325 -4.306 1.00 91.31 126 ARG A CA 1
ATOM 1036 C C . ARG A 1 126 ? -14.064 2.979 -4.885 1.00 91.31 126 ARG A C 1
ATOM 1038 O O . ARG A 1 126 ? -15.204 2.832 -5.307 1.00 91.31 126 ARG A O 1
ATOM 1045 N N . GLY A 1 127 ? -13.122 2.049 -4.996 1.00 89.38 127 GLY A N 1
ATOM 1046 C CA . GLY A 1 127 ? -13.298 0.769 -5.676 1.00 89.38 127 GLY A CA 1
ATOM 1047 C C . GLY A 1 127 ? -13.781 -0.361 -4.775 1.00 89.38 127 GLY A C 1
ATOM 1048 O O . GLY A 1 127 ? -14.079 -1.429 -5.300 1.00 89.38 127 GLY A O 1
ATOM 1049 N N . GLY A 1 128 ? -13.848 -0.127 -3.463 1.00 91.62 128 GLY A N 1
ATOM 1050 C CA . GLY A 1 128 ? -14.089 -1.160 -2.468 1.00 91.62 128 GLY A CA 1
ATOM 1051 C C . GLY A 1 128 ? -12.813 -1.910 -2.090 1.00 91.62 128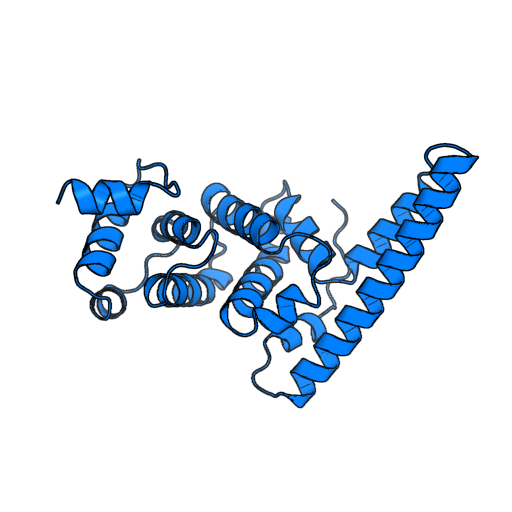 GLY A C 1
ATOM 1052 O O . GLY A 1 128 ? -11.756 -1.778 -2.719 1.00 91.62 128 GLY A O 1
ATOM 1053 N N . VAL A 1 129 ? -12.930 -2.703 -1.032 1.00 94.50 129 VAL A N 1
ATOM 1054 C CA . VAL A 1 129 ? -11.870 -3.570 -0.524 1.00 94.50 129 VAL A CA 1
ATOM 1055 C C . VAL A 1 129 ? -12.232 -5.019 -0.857 1.00 94.50 129 VAL A C 1
ATOM 1057 O O . VAL A 1 129 ? -13.334 -5.441 -0.521 1.00 94.50 129 VAL A O 1
ATOM 1060 N N . PRO A 1 130 ? -11.355 -5.789 -1.527 1.00 94.56 130 PRO A N 1
ATOM 1061 C CA . PRO A 1 130 ? -11.568 -7.226 -1.686 1.00 94.56 130 PRO A CA 1
ATOM 1062 C C . PRO A 1 130 ? -11.601 -7.927 -0.324 1.00 94.56 130 PRO A C 1
ATOM 1064 O O . PRO A 1 130 ? -10.762 -7.625 0.527 1.00 94.56 130 PRO A O 1
ATOM 1067 N N . ALA A 1 131 ? -12.521 -8.878 -0.144 1.00 93.94 131 ALA A N 1
ATOM 1068 C CA . ALA A 1 131 ? -12.773 -9.555 1.132 1.00 93.94 131 ALA A CA 1
ATOM 1069 C C . ALA A 1 131 ? -11.498 -10.160 1.753 1.00 93.94 131 ALA A C 1
ATOM 1071 O O . ALA A 1 131 ? -11.271 -10.075 2.957 1.00 93.94 131 ALA A O 1
ATOM 1072 N N . GLU A 1 132 ? -10.605 -10.705 0.923 1.00 94.81 132 GLU A N 1
ATOM 1073 C CA . GLU A 1 132 ? -9.343 -11.312 1.356 1.00 94.81 132 GLU A CA 1
ATOM 1074 C C . GLU A 1 132 ? -8.369 -10.301 1.980 1.00 94.81 132 GLU A C 1
ATOM 1076 O O . GLU A 1 132 ? -7.441 -10.690 2.686 1.00 94.81 132 GLU A O 1
ATOM 1081 N N . GLN A 1 133 ? -8.548 -9.009 1.698 1.00 96.56 133 GLN A N 1
ATOM 1082 C CA . GLN A 1 133 ? -7.696 -7.923 2.180 1.00 96.56 133 GLN A CA 1
ATOM 1083 C C . GLN A 1 133 ? -8.297 -7.165 3.370 1.00 96.56 133 GLN A C 1
ATOM 1085 O O . GLN A 1 133 ? -7.598 -6.357 3.987 1.00 96.56 133 GLN A O 1
ATOM 1090 N N . GLU A 1 134 ? -9.566 -7.409 3.713 1.00 95.88 134 GLU A N 1
ATOM 1091 C CA . GLU A 1 134 ? -10.245 -6.721 4.816 1.00 95.88 134 GLU A CA 1
ATOM 1092 C C . GLU A 1 134 ? -9.524 -6.881 6.162 1.00 95.88 134 GLU A C 1
ATOM 1094 O O . GLU A 1 134 ? -9.300 -5.855 6.810 1.00 95.88 134 GLU A O 1
ATOM 1099 N N . PRO A 1 135 ? -9.074 -8.083 6.588 1.00 95.56 135 PRO A N 1
ATOM 1100 C CA . PRO A 1 135 ? -8.400 -8.227 7.881 1.00 95.56 135 PRO A CA 1
ATOM 1101 C C . PRO A 1 135 ? -7.124 -7.384 7.960 1.00 95.56 135 PRO A C 1
ATOM 1103 O O . PRO A 1 135 ? -6.855 -6.708 8.953 1.00 95.56 135 PRO A O 1
ATOM 1106 N N . ASP A 1 136 ? -6.360 -7.366 6.871 1.00 96.56 136 ASP A N 1
ATOM 1107 C CA . ASP A 1 136 ? -5.093 -6.653 6.795 1.00 96.56 136 ASP A CA 1
ATOM 1108 C C . ASP A 1 136 ? -5.294 -5.134 6.803 1.00 96.56 136 ASP A C 1
ATOM 1110 O O . ASP A 1 136 ? -4.535 -4.406 7.450 1.00 96.56 136 ASP A O 1
ATOM 1114 N N . LEU A 1 137 ? -6.331 -4.648 6.119 1.00 97.56 137 LEU A N 1
ATOM 1115 C CA . LEU A 1 137 ? -6.704 -3.237 6.144 1.00 97.56 137 LEU A CA 1
ATOM 1116 C C . LEU A 1 137 ? -7.319 -2.822 7.481 1.00 97.56 137 LEU A C 1
ATOM 1118 O O . LEU A 1 137 ? -7.038 -1.710 7.927 1.00 97.56 137 LEU A O 1
ATOM 1122 N N . ALA A 1 138 ? -8.066 -3.694 8.162 1.00 96.44 138 ALA A N 1
ATOM 1123 C CA . ALA A 1 138 ? -8.569 -3.430 9.509 1.00 96.44 138 ALA A CA 1
ATOM 1124 C C . ALA A 1 138 ? -7.408 -3.195 10.487 1.00 96.44 138 ALA A C 1
ATOM 1126 O O . ALA A 1 138 ? -7.416 -2.217 11.238 1.00 96.44 138 ALA A O 1
ATOM 1127 N N . GLU A 1 139 ? -6.365 -4.034 10.431 1.00 96.19 139 GLU A N 1
ATOM 1128 C CA . GLU A 1 139 ? -5.146 -3.834 11.224 1.00 96.19 139 GLU A CA 1
ATOM 1129 C C . GLU A 1 139 ? -4.453 -2.507 10.898 1.00 96.19 139 GLU A C 1
ATOM 1131 O O . GLU A 1 139 ? -4.056 -1.775 11.806 1.00 96.19 139 GLU A O 1
ATOM 1136 N N . LEU A 1 140 ? -4.330 -2.163 9.613 1.00 97.81 140 LEU A N 1
ATOM 1137 C CA . LEU A 1 140 ? -3.696 -0.915 9.183 1.00 97.81 140 LEU A CA 1
ATOM 1138 C C . LEU A 1 140 ? -4.486 0.328 9.613 1.00 97.81 140 LEU A C 1
ATOM 1140 O O . LEU A 1 140 ? -3.879 1.313 10.036 1.00 97.81 140 LEU A O 1
ATOM 1144 N N . ILE A 1 141 ? -5.820 0.280 9.547 1.00 97.38 141 ILE A N 1
ATOM 1145 C CA . ILE A 1 141 ? -6.703 1.336 10.055 1.00 97.38 141 ILE A CA 1
ATOM 1146 C C . ILE A 1 141 ? -6.459 1.522 11.553 1.00 97.38 141 ILE A C 1
ATOM 1148 O O . ILE A 1 141 ? -6.176 2.635 11.995 1.00 97.38 141 ILE A O 1
ATOM 1152 N N . MET A 1 142 ? -6.492 0.437 12.331 1.00 96.75 142 MET A N 1
ATOM 1153 C CA . MET A 1 142 ? -6.262 0.505 13.775 1.00 96.75 142 MET A CA 1
ATOM 1154 C C . MET A 1 142 ? -4.857 1.011 14.117 1.00 96.75 142 MET A C 1
ATOM 1156 O O . MET A 1 142 ? -4.702 1.846 15.010 1.00 96.75 142 MET A O 1
ATOM 1160 N N . ALA A 1 143 ? -3.829 0.571 13.390 1.00 96.25 143 ALA A N 1
ATOM 1161 C CA . ALA A 1 143 ? -2.461 1.054 13.562 1.00 96.25 143 ALA A CA 1
ATOM 1162 C C . ALA A 1 143 ? -2.336 2.557 13.255 1.00 96.25 143 ALA A C 1
ATOM 1164 O O . ALA A 1 143 ? -1.671 3.287 13.992 1.00 96.25 143 ALA A O 1
ATOM 1165 N N . ALA A 1 144 ? -2.996 3.037 12.197 1.00 96.62 144 ALA A N 1
ATOM 1166 C CA . ALA A 1 144 ? -3.014 4.451 11.832 1.00 96.62 144 ALA A CA 1
ATOM 1167 C C . ALA A 1 144 ? -3.772 5.317 12.848 1.00 96.62 144 ALA A C 1
ATOM 1169 O O . ALA A 1 144 ? -3.352 6.439 13.118 1.00 96.62 144 ALA A O 1
ATOM 1170 N N . LEU A 1 145 ? -4.855 4.799 13.432 1.00 94.44 145 LEU A N 1
ATOM 1171 C CA . LEU A 1 145 ? -5.620 5.501 14.462 1.00 94.44 145 LEU A CA 1
ATOM 1172 C C . LEU A 1 145 ? -4.851 5.591 15.786 1.00 94.44 145 LEU A C 1
ATOM 1174 O O . LEU A 1 145 ? -4.877 6.635 16.425 1.00 94.44 145 LEU A O 1
ATOM 1178 N N . ARG A 1 146 ? -4.139 4.534 16.197 1.00 94.12 146 ARG A N 1
ATOM 1179 C CA . ARG A 1 146 ? -3.411 4.506 17.482 1.00 94.12 146 ARG A CA 1
ATOM 1180 C C . ARG A 1 146 ? -2.146 5.362 17.504 1.00 94.12 146 ARG A C 1
ATOM 1182 O O . ARG A 1 146 ? -1.725 5.804 18.570 1.00 94.12 146 ARG A O 1
ATOM 1189 N N . ARG A 1 147 ? -1.496 5.558 16.358 1.00 93.88 147 ARG A N 1
ATOM 1190 C CA . ARG A 1 147 ? -0.206 6.257 16.286 1.00 93.88 147 ARG A CA 1
ATOM 1191 C C . ARG A 1 147 ? -0.365 7.784 16.234 1.00 93.88 147 ARG A C 1
ATOM 1193 O O . ARG A 1 147 ? -1.400 8.284 15.795 1.00 93.88 147 ARG A O 1
ATOM 1200 N N . PRO A 1 148 ? 0.684 8.552 16.586 1.00 92.38 148 PRO A N 1
ATOM 1201 C CA . PRO A 1 148 ? 0.749 9.966 16.237 1.00 92.38 148 PRO A CA 1
ATOM 1202 C C . PRO A 1 148 ? 0.572 10.161 14.729 1.00 92.38 148 PRO A C 1
ATOM 1204 O O . PRO A 1 148 ? 1.159 9.424 13.933 1.00 92.38 148 PRO A O 1
ATOM 1207 N N . TYR A 1 149 ? -0.219 11.166 14.352 1.00 90.88 149 TYR A N 1
ATOM 1208 C CA . TYR A 1 149 ? -0.588 11.425 12.963 1.00 90.88 149 TYR A CA 1
ATOM 1209 C C . TYR A 1 149 ? 0.637 11.469 12.035 1.00 90.88 149 TYR A C 1
ATOM 1211 O O . TYR A 1 149 ? 1.552 12.277 12.223 1.00 90.88 149 TYR A O 1
ATOM 1219 N N . ARG A 1 150 ? 0.623 10.641 10.985 1.00 93.94 150 ARG A N 1
ATOM 1220 C CA . ARG A 1 150 ? 1.556 10.721 9.854 1.00 93.94 150 ARG A CA 1
ATOM 1221 C C . ARG A 1 150 ? 0.877 11.317 8.627 1.00 93.94 150 ARG A C 1
ATOM 1223 O O . ARG A 1 150 ? -0.346 11.385 8.501 1.00 93.94 150 ARG A O 1
ATOM 1230 N N . CYS A 1 151 ? 1.701 11.744 7.672 1.00 94.19 151 CYS A N 1
ATOM 1231 C CA . CYS A 1 151 ? 1.224 12.303 6.415 1.00 94.19 151 CYS A CA 1
ATOM 1232 C C . CYS A 1 151 ? 0.199 11.365 5.751 1.00 94.19 151 CYS A C 1
ATOM 1234 O O . CYS A 1 151 ? 0.478 10.186 5.518 1.00 94.19 151 CYS A O 1
ATOM 1236 N N . LYS A 1 152 ? -0.977 11.923 5.433 1.00 95.50 152 LYS A N 1
ATOM 1237 C CA . LYS A 1 152 ? -2.102 11.237 4.775 1.00 95.50 152 LYS A CA 1
ATOM 1238 C C . LYS A 1 152 ? -2.801 10.159 5.614 1.00 95.50 152 LYS A C 1
ATOM 1240 O O . LYS A 1 152 ? -3.639 9.456 5.063 1.00 95.50 152 LYS A O 1
ATOM 1245 N N . ASP A 1 153 ? -2.550 10.066 6.923 1.00 96.38 153 ASP A N 1
ATOM 1246 C CA . ASP A 1 153 ? -3.264 9.109 7.791 1.00 96.38 153 ASP A CA 1
ATOM 1247 C C . ASP A 1 153 ? -4.779 9.344 7.818 1.00 96.38 153 ASP A C 1
ATOM 1249 O O . ASP A 1 153 ? -5.545 8.394 7.934 1.00 96.38 153 ASP A O 1
ATOM 1253 N N . TRP A 1 154 ? -5.226 10.582 7.594 1.00 95.06 154 TRP A N 1
ATOM 1254 C CA . TRP A 1 154 ? -6.650 10.922 7.508 1.00 95.06 154 TRP A CA 1
ATOM 1255 C C . TRP A 1 154 ? -7.414 10.129 6.435 1.00 95.06 154 TRP A C 1
ATOM 1257 O O . TRP A 1 154 ? -8.626 9.993 6.545 1.00 95.06 154 TRP A O 1
ATOM 1267 N N . LEU A 1 155 ? -6.741 9.594 5.409 1.00 97.00 155 LEU A N 1
ATOM 1268 C CA . LEU A 1 155 ? -7.391 8.786 4.374 1.00 97.00 155 LEU A CA 1
ATOM 1269 C C . LEU A 1 155 ? -7.833 7.406 4.877 1.00 97.00 155 LEU A C 1
ATOM 1271 O O . LEU A 1 155 ? -8.780 6.860 4.320 1.00 97.00 155 LEU A O 1
ATOM 1275 N N . TYR A 1 156 ? -7.219 6.864 5.937 1.00 97.06 156 TYR A N 1
ATOM 1276 C CA . TYR A 1 156 ? -7.659 5.591 6.521 1.00 97.06 156 TYR A CA 1
ATOM 1277 C C . TYR A 1 156 ? -9.088 5.667 7.064 1.00 97.06 156 TYR A C 1
ATOM 1279 O O . TYR A 1 156 ? -9.816 4.684 6.989 1.00 97.06 156 TYR A O 1
ATOM 1287 N N . ALA A 1 157 ? -9.534 6.838 7.528 1.00 95.19 157 ALA A N 1
ATOM 1288 C CA . ALA A 1 157 ? -10.913 7.013 7.973 1.00 95.19 157 ALA A CA 1
ATOM 1289 C C . ALA A 1 157 ? -11.932 6.825 6.831 1.00 95.19 157 ALA A C 1
ATOM 1291 O O . ALA A 1 157 ? -13.052 6.403 7.083 1.00 95.19 157 ALA A O 1
ATOM 1292 N N . GLY A 1 158 ? -11.547 7.061 5.569 1.00 94.12 158 GLY A N 1
ATOM 1293 C CA . GLY A 1 158 ? -12.407 6.764 4.417 1.00 94.12 158 GLY A CA 1
ATOM 1294 C C . GLY A 1 158 ? -12.662 5.267 4.219 1.00 94.12 158 GLY A C 1
ATOM 1295 O O . GLY A 1 158 ? -13.699 4.889 3.679 1.00 94.12 158 GLY A O 1
ATOM 1296 N N . LEU A 1 159 ? -11.753 4.414 4.701 1.00 95.75 159 LEU A N 1
ATOM 1297 C CA . LEU A 1 159 ? -11.869 2.962 4.588 1.00 95.75 159 LEU A CA 1
ATOM 1298 C C . LEU A 1 159 ? -12.773 2.336 5.646 1.00 95.75 159 LEU A C 1
ATOM 1300 O O . LEU A 1 159 ? -13.218 1.214 5.433 1.00 95.75 159 LEU A O 1
ATOM 1304 N N . LEU A 1 160 ? -13.102 3.052 6.727 1.00 94.38 160 LEU A N 1
ATOM 1305 C CA . LEU A 1 160 ? -13.968 2.546 7.803 1.00 94.38 160 LEU A CA 1
ATOM 1306 C C . LEU A 1 160 ? -15.333 2.051 7.299 1.00 94.38 160 LEU A C 1
ATOM 1308 O O . LEU A 1 160 ? -15.938 1.186 7.917 1.00 94.38 160 LEU A O 1
ATOM 1312 N N . ARG A 1 161 ? -15.800 2.572 6.159 1.00 89.25 161 ARG A N 1
ATOM 1313 C CA . ARG A 1 161 ? -17.067 2.178 5.518 1.00 89.25 161 ARG A CA 1
ATOM 1314 C C . ARG A 1 161 ? -17.012 0.833 4.810 1.00 89.25 161 ARG A C 1
ATOM 1316 O O . ARG A 1 161 ? -18.042 0.200 4.632 1.00 89.25 161 ARG A O 1
ATOM 1323 N N . HIS A 1 162 ? -15.824 0.453 4.360 1.00 92.50 162 HIS A N 1
ATOM 1324 C CA . HIS A 1 162 ? -15.580 -0.816 3.676 1.00 92.50 162 HIS A CA 1
ATOM 1325 C C . HIS A 1 162 ? -15.093 -1.868 4.659 1.00 92.50 162 HIS A C 1
ATOM 1327 O O . HIS A 1 162 ? -15.408 -3.038 4.522 1.00 92.50 162 HIS A O 1
ATOM 1333 N N . VAL A 1 163 ? -14.321 -1.432 5.653 1.00 94.00 163 VAL A N 1
ATOM 1334 C CA . VAL A 1 163 ? -13.681 -2.286 6.641 1.00 94.00 163 VAL A CA 1
ATOM 1335 C C . VAL A 1 163 ? -13.885 -1.653 8.006 1.00 94.00 163 VAL A C 1
ATOM 1337 O O . VAL A 1 163 ? -13.101 -0.802 8.434 1.00 94.00 163 VAL A O 1
ATOM 1340 N N . ALA A 1 164 ? -14.961 -2.053 8.679 1.00 88.56 164 ALA A N 1
ATOM 1341 C CA . ALA A 1 164 ? -15.246 -1.617 10.037 1.00 88.56 164 ALA A CA 1
ATOM 1342 C C . ALA A 1 164 ? -14.445 -2.480 11.029 1.00 88.56 164 ALA A C 1
ATOM 1344 O O . ALA A 1 164 ? -14.665 -3.693 11.094 1.00 88.56 164 ALA A O 1
ATOM 1345 N N . PRO A 1 165 ? -13.515 -1.899 11.812 1.00 88.00 165 PRO A N 1
ATOM 1346 C CA . PRO A 1 165 ? -12.864 -2.634 12.883 1.00 88.00 165 PRO A CA 1
ATOM 1347 C C . PRO A 1 165 ? -13.901 -3.091 13.922 1.00 88.00 165 PRO A C 1
ATOM 1349 O O . PRO A 1 165 ? -14.870 -2.365 14.163 1.00 88.00 165 PRO A O 1
ATOM 1352 N N . PRO A 1 166 ? -13.696 -4.245 14.580 1.00 89.25 166 PRO A N 1
ATOM 1353 C CA . PRO A 1 166 ? -14.595 -4.709 15.630 1.00 89.25 166 PRO A CA 1
ATOM 1354 C C . PRO A 1 166 ? -14.757 -3.662 16.749 1.00 89.25 166 PRO A C 1
ATOM 1356 O O . PRO A 1 166 ? -13.764 -3.009 17.105 1.00 89.25 166 PRO A O 1
ATOM 1359 N N . PRO A 1 167 ? -15.962 -3.491 17.330 1.00 88.38 167 PRO A N 1
ATOM 1360 C CA . PRO A 1 167 ? -16.217 -2.506 18.383 1.00 88.38 167 PRO A CA 1
ATOM 1361 C C . PRO A 1 167 ? -15.260 -2.612 19.574 1.00 88.38 167 PRO A C 1
ATOM 1363 O O . PRO A 1 167 ? -14.861 -1.594 20.139 1.00 88.38 167 PRO A O 1
ATOM 1366 N N . GLU A 1 168 ? -14.834 -3.829 19.916 1.00 91.44 168 GLU A N 1
ATOM 1367 C CA . GLU A 1 168 ? -13.898 -4.106 21.007 1.00 91.44 168 GLU A CA 1
ATOM 1368 C C . GLU A 1 168 ? -12.544 -3.444 20.742 1.00 91.44 168 GLU A C 1
ATOM 1370 O O . GLU A 1 168 ? -11.942 -2.870 21.644 1.00 91.44 168 GLU A O 1
ATOM 1375 N N . ARG A 1 169 ? -12.091 -3.444 19.483 1.00 91.44 169 ARG A N 1
ATOM 1376 C CA . ARG A 1 169 ? -10.828 -2.806 19.092 1.00 91.44 169 ARG A CA 1
ATOM 1377 C C . ARG A 1 169 ? -10.943 -1.292 19.047 1.00 91.44 169 ARG A C 1
ATOM 1379 O O . ARG A 1 169 ? -9.982 -0.603 19.376 1.00 91.44 169 ARG A O 1
ATOM 1386 N N . ILE A 1 170 ? -12.101 -0.767 18.651 1.00 90.69 170 ILE A N 1
ATOM 1387 C CA . ILE A 1 170 ? -12.373 0.677 18.678 1.00 90.69 170 ILE A CA 1
ATOM 1388 C C . ILE A 1 170 ? -12.351 1.186 20.126 1.00 90.69 170 ILE A C 1
ATOM 1390 O O . ILE A 1 170 ? -11.836 2.274 20.373 1.00 90.69 170 ILE A O 1
ATOM 1394 N N . ALA A 1 171 ? -12.840 0.388 21.079 1.00 90.50 171 ALA A N 1
ATOM 1395 C CA . ALA A 1 171 ? -12.827 0.718 22.504 1.00 90.50 171 ALA A CA 1
ATOM 1396 C C . ALA A 1 171 ? -11.414 0.792 23.119 1.00 90.50 171 ALA A C 1
ATOM 1398 O O . ALA A 1 171 ? -11.247 1.390 24.176 1.00 90.50 171 ALA A O 1
ATOM 1399 N N . GLU A 1 172 ? -10.392 0.232 22.462 1.00 92.31 172 GLU A N 1
ATOM 1400 C CA . GLU A 1 172 ? -8.985 0.370 22.874 1.00 92.31 172 GLU A CA 1
ATOM 1401 C C . GLU A 1 172 ? -8.361 1.720 22.468 1.00 92.31 172 GLU A C 1
ATOM 1403 O O . GLU A 1 172 ? -7.216 2.007 22.825 1.00 92.31 172 GLU A O 1
ATOM 1408 N N . LEU A 1 173 ? -9.059 2.533 21.668 1.00 94.19 173 LEU A N 1
ATOM 1409 C CA . LEU A 1 173 ? -8.624 3.885 21.322 1.00 94.19 173 LEU A CA 1
ATOM 1410 C C . LEU A 1 173 ? -8.952 4.862 22.458 1.00 94.19 173 LEU A C 1
ATOM 1412 O O . LEU A 1 173 ? -9.826 4.610 23.285 1.00 94.19 173 LEU A O 1
ATOM 1416 N N . ASP A 1 174 ? -8.290 6.021 22.465 1.00 94.31 174 ASP A N 1
ATOM 1417 C CA . ASP A 1 174 ? -8.752 7.122 23.311 1.00 94.31 174 ASP A CA 1
ATOM 1418 C C . ASP A 1 174 ? -10.161 7.590 22.908 1.00 94.31 174 ASP A C 1
ATOM 1420 O O . ASP A 1 174 ? -10.654 7.330 21.804 1.00 94.31 174 ASP A O 1
ATOM 1424 N N . GLU A 1 175 ? -10.825 8.284 23.831 1.00 92.94 175 GLU A N 1
ATOM 1425 C CA . GLU A 1 175 ? -12.225 8.678 23.681 1.00 92.94 175 GLU A CA 1
ATOM 1426 C C . GLU A 1 175 ? -12.466 9.578 22.456 1.00 92.94 175 GLU A C 1
ATOM 1428 O O . GLU A 1 175 ? -13.523 9.512 21.819 1.00 92.94 175 GLU A O 1
ATOM 1433 N N . GLU A 1 176 ? -11.489 10.414 22.098 1.00 94.12 176 GLU A N 1
ATOM 1434 C CA . GLU A 1 176 ? -11.562 11.279 20.922 1.00 94.12 176 GLU A CA 1
ATOM 1435 C C . GLU A 1 176 ? -11.535 10.455 19.635 1.00 94.12 176 GLU A C 1
ATOM 1437 O O . GLU A 1 176 ? -12.425 10.573 18.794 1.00 94.12 176 GLU A O 1
ATOM 1442 N N . ARG A 1 177 ? -10.563 9.557 19.483 1.00 94.56 177 ARG A N 1
ATOM 1443 C CA . ARG A 1 177 ? -10.431 8.717 18.290 1.00 94.56 177 ARG A CA 1
ATOM 1444 C C . ARG A 1 177 ? -11.574 7.719 18.174 1.00 94.56 177 ARG A C 1
ATOM 1446 O O . ARG A 1 177 ? -12.130 7.576 17.087 1.00 94.56 177 ARG A O 1
ATOM 1453 N N . ALA A 1 178 ? -11.975 7.078 19.271 1.00 95.12 178 ALA A N 1
ATOM 1454 C CA . ALA A 1 178 ? -13.132 6.185 19.291 1.00 95.12 178 ALA A CA 1
ATOM 1455 C C . ALA A 1 178 ? -14.432 6.932 18.944 1.00 95.12 178 ALA A C 1
ATOM 1457 O O . ALA A 1 178 ? -15.281 6.420 18.210 1.00 95.12 178 ALA A O 1
ATOM 1458 N N . GLY A 1 179 ? -14.603 8.157 19.455 1.00 95.06 179 GLY A N 1
ATOM 1459 C CA . GLY A 1 179 ? -15.713 9.041 19.095 1.00 95.06 179 GLY A CA 1
ATOM 1460 C C . GLY A 1 179 ? -15.724 9.389 17.608 1.00 95.06 179 GLY A C 1
ATOM 1461 O O . GLY A 1 179 ? -16.763 9.275 16.960 1.00 95.06 179 GLY A O 1
ATOM 1462 N N . PHE A 1 180 ? -14.565 9.737 17.048 1.00 95.38 180 PHE A N 1
ATOM 1463 C CA . PHE A 1 180 ? -14.446 10.069 15.633 1.00 95.38 180 PHE A CA 1
ATOM 1464 C C . PHE A 1 180 ? -14.746 8.876 14.723 1.00 95.38 180 PHE A C 1
ATOM 1466 O O . PHE A 1 180 ? -15.444 9.030 13.725 1.00 95.38 180 PHE A O 1
ATOM 1473 N N . VAL A 1 181 ? -14.250 7.682 15.064 1.00 95.69 181 VAL A N 1
ATOM 1474 C CA . VAL A 1 181 ? -14.527 6.457 14.298 1.00 95.69 181 VAL A CA 1
ATOM 1475 C C . VAL A 1 181 ? -16.028 6.187 14.241 1.00 95.69 181 VAL A C 1
ATOM 1477 O O . VAL A 1 181 ? -16.558 5.995 13.149 1.00 95.69 181 VAL A O 1
ATOM 1480 N N . ARG A 1 182 ? -16.722 6.243 15.387 1.00 94.62 182 ARG A N 1
ATOM 1481 C CA . ARG A 1 182 ? -18.186 6.094 15.442 1.00 94.62 182 ARG A CA 1
ATOM 1482 C C . ARG A 1 182 ? -18.887 7.143 14.586 1.00 94.62 182 ARG A C 1
ATOM 1484 O O . ARG A 1 182 ? -19.685 6.786 13.734 1.00 94.62 182 ARG A O 1
ATOM 1491 N N . HIS A 1 183 ? -18.493 8.412 14.709 1.00 94.88 183 HIS A N 1
ATOM 1492 C CA . HIS A 1 183 ? -19.047 9.482 13.882 1.00 94.88 183 HIS A CA 1
ATOM 1493 C C . HIS A 1 183 ? -18.900 9.203 12.376 1.00 94.88 183 HIS A C 1
ATOM 1495 O O . HIS A 1 183 ? -19.858 9.385 11.632 1.00 94.88 183 HIS A O 1
ATOM 1501 N N . VAL A 1 184 ? -17.738 8.726 11.918 1.00 95.31 184 VAL A N 1
ATOM 1502 C CA . VAL A 1 184 ? -17.516 8.393 10.499 1.00 95.31 184 VAL A CA 1
ATOM 1503 C C . VAL A 1 184 ? -18.359 7.199 10.036 1.00 95.31 184 VAL A C 1
ATOM 1505 O O . VAL A 1 184 ? -18.815 7.199 8.891 1.00 95.31 184 VAL A O 1
ATOM 1508 N N . LEU A 1 185 ? -18.556 6.197 10.899 1.00 94.19 185 LEU A N 1
ATOM 1509 C CA . LEU A 1 185 ? -19.402 5.033 10.617 1.00 94.19 185 LEU A CA 1
ATOM 1510 C C . LEU A 1 185 ? -20.888 5.416 10.548 1.00 94.19 185 LEU A C 1
ATOM 1512 O O . LEU A 1 185 ? -21.583 4.972 9.637 1.00 94.19 185 LEU A O 1
ATOM 1516 N N . ASP A 1 186 ? -21.342 6.289 11.448 1.00 94.81 186 ASP A N 1
ATOM 1517 C CA . ASP A 1 186 ? -22.733 6.753 11.523 1.00 94.81 186 ASP A CA 1
ATOM 1518 C C . ASP A 1 186 ? -23.105 7.724 10.386 1.00 94.81 186 ASP A C 1
ATOM 1520 O O . ASP A 1 186 ? -24.285 7.921 10.105 1.00 94.81 186 ASP A O 1
ATOM 1524 N N . HIS A 1 187 ? -22.109 8.324 9.723 1.00 93.94 187 HIS A N 1
ATOM 1525 C CA . HIS A 1 187 ? -22.291 9.338 8.678 1.00 93.94 187 HIS A CA 1
ATOM 1526 C C . HIS A 1 187 ? -21.595 8.916 7.365 1.00 93.94 187 HIS A C 1
ATOM 1528 O O . HIS A 1 187 ? -20.529 9.444 6.987 1.00 93.94 187 HIS A O 1
ATOM 1534 N N . PRO A 1 188 ? -22.157 7.925 6.641 1.00 89.50 188 PRO A N 1
ATOM 1535 C CA . PRO A 1 188 ? -21.585 7.385 5.407 1.00 89.50 188 PRO A CA 1
ATOM 1536 C C . PRO A 1 188 ? -21.567 8.381 4.233 1.00 89.50 188 PRO A C 1
ATOM 1538 O O . PRO A 1 188 ? -20.930 8.124 3.215 1.00 89.50 188 PRO A O 1
ATOM 1541 N N . GLU A 1 189 ? -22.209 9.536 4.357 1.00 90.12 189 GLU A N 1
ATOM 1542 C CA . GLU A 1 189 ? -22.212 10.623 3.379 1.00 90.12 189 GLU A CA 1
ATOM 1543 C C . GLU A 1 189 ? -20.993 11.553 3.492 1.00 90.12 189 GLU A C 1
ATOM 1545 O O . GLU A 1 189 ? -20.672 12.276 2.545 1.00 90.12 189 GLU A O 1
ATOM 1550 N N . LEU A 1 190 ? -20.264 11.532 4.618 1.00 91.25 190 LEU A N 1
ATOM 1551 C CA . LEU A 1 190 ? -19.129 12.437 4.820 1.00 91.25 190 LEU A CA 1
ATOM 1552 C C . LEU A 1 190 ? -18.047 12.238 3.756 1.00 91.25 190 LEU A C 1
ATOM 1554 O O . LEU A 1 190 ? -17.599 11.125 3.483 1.00 91.25 190 LEU A O 1
ATOM 1558 N N . THR A 1 191 ? -17.541 13.332 3.203 1.00 92.25 191 THR A N 1
ATOM 1559 C CA . THR A 1 191 ? -16.296 13.281 2.435 1.00 92.25 191 THR A CA 1
ATOM 1560 C C . THR A 1 191 ? -15.131 13.477 3.393 1.00 92.25 191 THR A C 1
ATOM 1562 O O . THR A 1 191 ? -14.945 14.555 3.963 1.00 92.25 191 THR A O 1
ATOM 1565 N N . ILE A 1 192 ? -14.339 12.425 3.588 1.00 94.56 192 ILE A N 1
ATOM 1566 C CA . ILE A 1 192 ? -13.178 12.480 4.472 1.00 94.56 192 ILE A CA 1
ATOM 1567 C C . ILE A 1 192 ? -12.089 13.349 3.833 1.00 94.56 192 ILE A C 1
ATOM 1569 O O . ILE A 1 192 ? -11.686 13.155 2.687 1.00 94.56 192 ILE A O 1
ATOM 1573 N N . THR A 1 193 ? -11.602 14.323 4.596 1.00 94.44 193 THR A N 1
ATOM 1574 C CA . THR A 1 193 ? -10.522 15.239 4.226 1.00 94.44 193 THR A CA 1
ATOM 1575 C C . THR A 1 193 ? -9.539 15.369 5.385 1.00 94.44 193 THR A C 1
ATOM 1577 O O . THR A 1 193 ? -9.844 15.011 6.523 1.00 94.44 193 THR A O 1
ATOM 1580 N N . ARG A 1 194 ? -8.379 15.994 5.140 1.00 93.81 194 ARG A N 1
ATOM 1581 C CA . ARG A 1 194 ? -7.413 16.318 6.207 1.00 93.81 194 ARG A CA 1
ATOM 1582 C C . ARG A 1 194 ? -7.984 17.186 7.338 1.00 93.81 194 ARG A C 1
ATOM 1584 O O . ARG A 1 194 ? -7.367 17.276 8.390 1.00 93.81 194 ARG A O 1
ATOM 1591 N N . PHE A 1 195 ? -9.115 17.854 7.105 1.00 95.06 195 PHE A N 1
ATOM 1592 C CA . PHE A 1 195 ? -9.756 18.745 8.070 1.00 95.06 195 PHE A CA 1
ATOM 1593 C C . PHE A 1 195 ? -10.940 18.102 8.791 1.00 95.06 195 PHE A C 1
ATOM 1595 O O . PHE A 1 195 ? -11.469 18.718 9.709 1.00 95.06 195 PHE A O 1
ATOM 1602 N N . THR A 1 196 ? -11.360 16.892 8.410 1.00 94.44 196 THR A N 1
ATOM 1603 C CA . THR A 1 196 ? -12.553 16.259 8.986 1.00 94.44 196 THR A CA 1
ATOM 1604 C C . THR A 1 196 ? -12.372 15.979 10.480 1.00 94.44 196 THR A C 1
ATOM 1606 O O . THR A 1 196 ? -13.225 16.382 11.260 1.00 94.44 196 THR A O 1
ATOM 1609 N N . TYR A 1 197 ? -11.235 15.407 10.896 1.00 93.69 197 TYR A N 1
ATOM 1610 C CA . TYR A 1 197 ? -10.951 15.171 12.319 1.00 93.69 197 TYR A CA 1
ATOM 1611 C C . TYR A 1 197 ? -10.819 16.474 13.133 1.00 93.69 197 TYR A C 1
ATOM 1613 O O . TYR A 1 197 ? -11.559 16.626 14.102 1.00 93.69 197 TYR A O 1
ATOM 1621 N N . PRO A 1 198 ? -9.987 17.466 12.735 1.00 93.56 198 PRO A N 1
ATOM 1622 C CA . PRO A 1 198 ? -9.918 18.737 13.461 1.00 93.56 198 PRO A CA 1
ATOM 1623 C C . PRO A 1 198 ? -11.257 19.478 13.569 1.00 93.56 198 PRO A C 1
ATOM 1625 O O . PRO A 1 198 ? -11.540 20.069 14.603 1.00 93.56 198 PRO A O 1
ATOM 1628 N N . ARG A 1 199 ? -12.088 19.458 12.516 1.00 95.38 199 ARG A N 1
ATOM 1629 C CA . ARG A 1 199 ? -13.413 20.100 12.540 1.00 95.38 199 ARG A CA 1
ATOM 1630 C C . ARG A 1 199 ? -14.382 19.385 13.470 1.00 95.38 199 ARG A C 1
ATOM 1632 O O . ARG A 1 199 ? -15.110 20.056 14.186 1.00 95.38 199 ARG A O 1
ATOM 1639 N N . TRP A 1 200 ? -14.375 18.054 13.454 1.00 95.75 200 TRP A N 1
ATOM 1640 C CA . TRP A 1 200 ? -15.177 17.253 14.372 1.00 95.75 200 TRP A CA 1
ATOM 1641 C C . TRP A 1 200 ? -14.779 17.522 15.828 1.00 95.75 200 TRP A C 1
ATOM 1643 O O . TRP A 1 200 ? -15.647 17.772 16.653 1.00 95.75 200 TRP A O 1
ATOM 1653 N N . LEU A 1 201 ? -13.474 17.573 16.118 1.00 93.94 201 LEU A N 1
ATOM 1654 C CA . LEU A 1 201 ? -12.971 17.852 17.464 1.00 93.94 201 LEU A CA 1
ATOM 1655 C C . LEU A 1 201 ? -13.339 19.265 17.948 1.00 93.94 201 LEU A C 1
ATOM 1657 O O . LEU A 1 201 ? -13.679 19.442 19.108 1.00 93.94 201 LEU A O 1
ATOM 1661 N N . ALA A 1 202 ? -13.297 20.266 17.063 1.00 94.06 202 ALA A N 1
ATOM 1662 C CA . ALA A 1 202 ? -13.633 21.652 17.401 1.00 94.06 202 ALA A CA 1
ATOM 1663 C C . ALA A 1 202 ? -15.139 21.911 17.588 1.00 94.06 202 ALA A C 1
ATOM 1665 O O . ALA A 1 202 ? -15.507 22.935 18.157 1.00 94.06 202 ALA A O 1
ATOM 1666 N N . GLY A 1 203 ? -15.999 21.039 17.057 1.00 88.31 203 GLY A N 1
ATOM 1667 C CA . GLY A 1 203 ? -17.456 21.133 17.189 1.00 88.31 203 GLY A CA 1
ATOM 1668 C C . GLY A 1 203 ? -18.043 20.249 18.290 1.00 88.31 203 GLY A C 1
ATOM 1669 O O . GLY A 1 203 ? -19.266 20.138 18.359 1.00 88.31 203 GLY A O 1
ATOM 1670 N N . ARG A 1 204 ? -17.189 19.588 19.078 1.00 72.12 204 ARG A N 1
ATOM 1671 C CA . ARG A 1 204 ? -17.570 18.684 20.162 1.00 72.12 204 ARG A CA 1
ATOM 1672 C C . ARG A 1 204 ? -17.753 19.431 21.482 1.00 72.12 204 ARG A C 1
ATOM 1674 O O . ARG A 1 204 ? -17.034 20.430 21.701 1.00 72.12 204 ARG A O 1
#

pLDDT: mean 92.93, std 7.54, range [48.81, 98.38]